Protein AF-A0A966FC90-F1 (afdb_monomer)

Foldseek 3Di:
DDPVVVVVVVVPPPDDDPDPQDPVNVVVCVVVVVVVVVVVVVVVVVVVVVVVLVVLLVVQVVLVVQLVVVVQVLLQQFPWKDWAACVRPVLQPVVLAQWRTWIWGQGPQRKIKTKAKHACCVPPPPPQPGIFIFMWIAGNVRHTDDPDPDPDRNPDPVRTSHGQFDHQVADADDDWPDDDPDDQPPRDKGRHGPVRDIQWIKGDRHTFKMKIWGWHHSDRVDGTDIDIDIHGYDDD

Solvent-accessible surface area (backbone atoms only — not comparable to full-atom values): 13033 Å² total; per-residue (Å²): 137,68,70,68,60,60,54,56,60,68,70,64,59,77,82,74,74,93,64,78,83,50,74,67,59,54,52,50,52,51,52,54,48,52,53,52,50,50,54,50,50,53,54,50,52,53,50,52,54,51,50,53,51,52,51,52,51,50,56,49,52,52,46,50,50,51,31,51,50,54,51,45,56,54,37,39,56,4,51,34,42,46,80,38,36,36,89,82,37,76,84,38,44,61,92,70,28,48,23,54,23,22,45,36,30,30,31,81,80,52,24,36,39,39,37,37,24,27,67,36,66,86,50,87,60,70,87,45,34,31,6,33,35,36,48,48,43,22,42,62,89,64,50,75,55,69,59,88,87,44,87,50,86,78,71,44,75,79,29,54,58,35,59,19,17,31,24,75,87,50,89,73,78,93,81,69,64,67,54,96,87,49,82,47,88,68,66,54,77,39,24,22,24,97,83,74,34,49,20,38,37,33,26,62,43,79,46,37,35,37,36,46,36,40,26,34,49,85,54,95,88,54,80,58,48,79,45,72,51,77,45,57,29,37,84,130

Mean predicted aligned error: 10.63 Å

Sequence (236 aa):
MSYKKLYKYLLNLPKQNTKGISLTELLIALVLGSIVLTAAASGFINLLRANQNLESKTVRNASLTRALTFMQEDIKQGKKVEAVTPTIDSKCDSSKLNSQECLKVTTSDNSTIYYGFKDISKNSQIFLKPAILKRQEYDSTGTAIFQNSQSKAWEDEYTTVADALIGVNENQPTISCSQDGVSWSNNTIYGRNNQKKGGFNFCLKGDRVIRVLLYGYIDKNNDPIPMSTVIFARSE

Nearest PDB structures (foldseek):
  7erl-assembly1_B  TM=3.920E-01  e=2.193E-01  Bacteroides intestinalis
  5h68-assembly1_A  TM=4.993E-01  e=3.913E+00  Geobacillus stearothermophilus 10
  5h68-assembly1_B  TM=5.216E-01  e=4.140E+00  Geobacillus stearothermophilus 10
  5h66-assembly1_A  TM=4.993E-01  e=5.190E+00  Bacillus subtilis subsp. subtilis str. 168

Radius of gyration: 28.24 Å; Cα contacts (8 Å, |Δi|>4): 419; chains: 1; bounding box: 80×44×77 Å

pLDDT: mean 84.54, std 11.54, range [48.06, 96.5]

Structure (mmCIF, N/CA/C/O backbone):
data_AF-A0A966FC90-F1
#
_entry.id   AF-A0A966FC90-F1
#
loop_
_atom_site.group_PDB
_atom_site.id
_atom_site.type_symbol
_atom_site.label_atom_id
_atom_site.label_alt_id
_atom_site.label_comp_id
_atom_site.label_asym_id
_atom_site.label_entity_id
_atom_site.label_seq_id
_atom_site.pdbx_PDB_ins_code
_atom_site.Cartn_x
_atom_site.Cartn_y
_atom_site.Cartn_z
_atom_site.occupancy
_atom_site.B_iso_or_equiv
_atom_site.auth_seq_id
_atom_site.auth_comp_id
_atom_site.auth_asym_id
_atom_site.auth_atom_id
_atom_site.pdbx_PDB_model_num
ATOM 1 N N . MET A 1 1 ? -56.451 -8.777 12.877 1.00 50.75 1 MET A N 1
ATOM 2 C CA . MET A 1 1 ? -56.336 -8.998 14.339 1.00 50.75 1 MET A CA 1
ATOM 3 C C . MET A 1 1 ? -56.621 -7.664 15.028 1.00 50.75 1 MET A C 1
ATOM 5 O O . MET A 1 1 ? -56.098 -6.652 14.592 1.00 50.75 1 MET A O 1
ATOM 9 N N . SER A 1 2 ? -57.596 -7.623 15.939 1.00 48.06 2 SER A N 1
ATOM 10 C CA . SER A 1 2 ? -58.486 -6.463 16.148 1.00 48.06 2 SER A CA 1
ATOM 11 C C . SER A 1 2 ? -58.004 -5.450 17.204 1.00 48.06 2 SER A C 1
ATOM 13 O O . SER A 1 2 ? -57.956 -5.774 18.392 1.00 48.06 2 SER A O 1
ATOM 15 N N . TYR A 1 3 ? -57.769 -4.198 16.784 1.00 53.16 3 TYR A N 1
ATOM 16 C CA . TYR A 1 3 ? -57.483 -3.020 17.628 1.00 53.16 3 TYR A CA 1
ATOM 17 C C . TYR A 1 3 ? -58.517 -2.787 18.750 1.00 53.16 3 TYR A C 1
ATOM 19 O O . TYR A 1 3 ? -58.199 -2.195 19.781 1.00 53.16 3 TYR A O 1
ATOM 27 N N . LYS A 1 4 ? -59.739 -3.327 18.612 1.00 58.84 4 LYS A N 1
ATOM 28 C CA . LYS A 1 4 ? -60.793 -3.240 19.638 1.00 58.84 4 LYS A CA 1
ATOM 29 C C . LYS A 1 4 ? -60.448 -3.972 20.941 1.00 58.84 4 LYS A C 1
ATOM 31 O O . LYS A 1 4 ? -60.954 -3.585 21.990 1.00 58.84 4 LYS A O 1
ATOM 36 N N . LYS A 1 5 ? -59.591 -5.004 20.913 1.00 56.91 5 LYS A N 1
ATOM 37 C CA . LYS A 1 5 ? -59.162 -5.698 22.145 1.00 56.91 5 LYS A CA 1
ATOM 38 C C . LYS A 1 5 ? -58.153 -4.873 22.947 1.00 56.91 5 LYS A C 1
ATOM 40 O O . LYS A 1 5 ? -58.284 -4.805 24.162 1.00 56.91 5 LYS A O 1
ATOM 45 N N . LEU A 1 6 ? -57.218 -4.195 22.282 1.00 56.41 6 LEU A N 1
ATOM 46 C CA . LEU A 1 6 ? -56.213 -3.338 22.930 1.00 56.41 6 LEU A CA 1
ATOM 47 C C . LEU A 1 6 ? -56.853 -2.117 23.609 1.00 56.41 6 LEU A C 1
ATOM 49 O O . LEU A 1 6 ? -56.523 -1.798 24.747 1.00 56.41 6 LEU A O 1
ATOM 53 N N . TYR A 1 7 ? -57.852 -1.510 22.963 1.00 60.75 7 TYR A N 1
ATOM 54 C CA . TYR A 1 7 ? -58.587 -0.373 23.527 1.00 60.75 7 TYR A CA 1
ATOM 55 C C . TYR A 1 7 ? -59.390 -0.751 24.786 1.00 60.75 7 TYR A C 1
ATOM 57 O O . TYR A 1 7 ? -59.461 0.014 25.744 1.00 60.75 7 TYR A O 1
ATOM 65 N N . LYS A 1 8 ? -59.940 -1.974 24.827 1.00 61.59 8 LYS A N 1
ATOM 66 C CA . LYS A 1 8 ? -60.689 -2.490 25.984 1.00 61.59 8 LYS A CA 1
ATOM 67 C C . LYS A 1 8 ? -59.794 -2.773 27.198 1.00 61.59 8 LYS A C 1
ATOM 69 O O . LYS A 1 8 ? -60.263 -2.653 28.324 1.00 61.59 8 LYS A O 1
ATOM 74 N N . TYR A 1 9 ? -58.520 -3.112 26.985 1.00 56.00 9 TYR A N 1
ATOM 75 C CA . TYR A 1 9 ? -57.558 -3.282 28.080 1.00 56.00 9 TYR A CA 1
ATOM 76 C C . TYR A 1 9 ? -57.037 -1.945 28.622 1.00 56.00 9 TYR A C 1
ATOM 78 O O . TYR A 1 9 ? -56.843 -1.830 29.827 1.00 56.00 9 TYR A O 1
ATOM 86 N N . LEU A 1 10 ? -56.890 -0.920 27.776 1.00 58.66 10 LEU A N 1
ATOM 87 C CA . LEU A 1 10 ? -56.492 0.425 28.217 1.00 58.66 10 LEU A CA 1
ATOM 88 C C . LEU A 1 10 ? -57.605 1.166 28.979 1.00 58.66 10 LEU A C 1
ATOM 90 O O . LEU A 1 10 ? -57.311 1.958 29.865 1.00 58.66 10 LEU A O 1
ATOM 94 N N . LEU A 1 11 ? -58.880 0.893 28.686 1.00 61.56 11 LEU A N 1
ATOM 95 C CA . LEU A 1 11 ? -60.015 1.538 29.364 1.00 61.56 11 LEU A CA 1
ATOM 96 C C . LEU A 1 11 ? -60.435 0.880 30.688 1.00 61.56 11 LEU A C 1
ATOM 98 O O . LEU A 1 11 ? -61.198 1.479 31.439 1.00 61.56 11 LEU A O 1
ATOM 102 N N . ASN A 1 12 ? -59.920 -0.314 30.996 1.00 54.78 12 ASN A N 1
ATOM 103 C CA . ASN A 1 12 ? -60.144 -1.006 32.271 1.00 54.78 12 ASN A CA 1
ATOM 104 C C . ASN A 1 12 ? -58.988 -0.798 33.265 1.00 54.78 12 ASN A C 1
ATOM 106 O O . ASN A 1 12 ? -58.752 -1.632 34.140 1.00 54.78 12 ASN A O 1
ATOM 110 N N . LEU A 1 13 ? -58.271 0.322 33.154 1.00 57.66 13 LEU A N 1
ATOM 111 C CA . LEU A 1 13 ? -57.426 0.796 34.243 1.00 57.66 13 LEU A CA 1
ATOM 112 C C . LEU A 1 13 ? -58.345 1.187 35.415 1.00 57.66 13 LEU A C 1
ATOM 114 O O . LEU A 1 13 ? -59.243 2.014 35.230 1.00 57.66 13 LEU A O 1
ATOM 118 N N . PRO A 1 14 ? -58.185 0.581 36.605 1.00 58.03 14 PRO A N 1
ATOM 119 C CA . PRO A 1 14 ? -59.022 0.898 37.753 1.00 58.03 14 PRO A CA 1
ATOM 120 C C . PRO A 1 14 ? -58.935 2.400 38.042 1.00 58.03 14 PRO A C 1
ATOM 122 O O . PRO A 1 14 ? -57.837 2.947 38.150 1.00 58.03 14 PRO A O 1
ATOM 125 N N . LYS A 1 15 ? -60.095 3.066 38.151 1.00 55.84 15 LYS A N 1
ATOM 126 C CA . LYS A 1 15 ? -60.208 4.455 38.619 1.00 55.84 15 LYS A CA 1
ATOM 127 C C . LYS A 1 15 ? -59.432 4.574 39.930 1.00 55.84 15 LYS A C 1
ATOM 129 O O . LYS A 1 15 ? -59.880 4.079 40.963 1.00 55.84 15 LYS A O 1
ATOM 134 N N . GLN A 1 16 ? -58.260 5.199 39.877 1.00 52.50 16 GLN A N 1
ATOM 135 C CA . GLN A 1 16 ? -57.485 5.507 41.067 1.00 52.50 16 GLN A CA 1
ATOM 136 C C . GLN A 1 16 ? -58.283 6.522 41.883 1.00 52.50 16 GLN A C 1
ATOM 138 O O . GLN A 1 16 ? -58.444 7.675 41.486 1.00 52.50 16 GLN A O 1
ATOM 143 N N . ASN A 1 17 ? -58.824 6.071 43.014 1.00 50.72 17 ASN A N 1
ATOM 144 C CA . ASN A 1 17 ? -59.265 6.971 44.067 1.00 50.72 17 ASN A CA 1
ATOM 145 C C . ASN A 1 17 ? -58.080 7.864 44.435 1.00 50.72 17 ASN A C 1
ATOM 147 O O . ASN A 1 17 ? -56.984 7.363 44.681 1.00 50.72 17 ASN A O 1
ATOM 151 N N . THR A 1 18 ? -58.318 9.171 44.460 1.00 52.75 18 THR A N 1
ATOM 152 C CA . THR A 1 18 ? -57.374 10.233 44.812 1.00 52.75 18 THR A CA 1
ATOM 153 C C . THR A 1 18 ? -56.876 10.065 46.250 1.00 52.75 18 THR A C 1
ATOM 155 O O . THR A 1 18 ? -57.338 10.733 47.172 1.00 52.75 18 THR A O 1
ATOM 158 N N . LYS A 1 19 ? -55.949 9.134 46.466 1.00 60.41 19 LYS A N 1
ATOM 159 C CA . LYS A 1 19 ? -55.063 9.100 47.625 1.00 60.41 19 LYS A CA 1
ATOM 160 C C . LYS A 1 19 ? -53.763 9.745 47.166 1.00 60.41 19 LYS A C 1
ATOM 162 O O . LYS A 1 19 ? -53.195 9.324 46.162 1.00 60.41 19 LYS A O 1
ATOM 167 N N . GLY A 1 20 ? -53.354 10.818 47.840 1.00 65.44 20 GLY A N 1
ATOM 168 C CA . GLY A 1 20 ? -52.075 11.468 47.565 1.00 65.44 20 GLY A CA 1
ATOM 169 C C . GLY A 1 20 ? -50.944 10.443 47.617 1.00 65.44 20 GLY A C 1
ATOM 170 O O . GLY A 1 20 ? -50.969 9.548 48.461 1.00 65.44 20 GLY A O 1
ATOM 171 N N . ILE A 1 21 ? -49.994 10.562 46.688 1.00 70.25 21 ILE A N 1
ATOM 172 C CA . ILE A 1 21 ? -48.802 9.712 46.621 1.00 70.25 21 ILE A CA 1
ATOM 173 C C . ILE A 1 21 ? -48.124 9.751 47.989 1.00 70.25 21 ILE A C 1
ATOM 175 O O . ILE A 1 21 ? -47.764 10.826 48.474 1.00 70.25 21 ILE A O 1
ATOM 179 N N . SER A 1 22 ? -47.974 8.592 48.628 1.00 80.81 22 SER A N 1
ATOM 180 C CA . SER A 1 22 ? -47.240 8.537 49.887 1.00 80.81 22 SER A CA 1
ATOM 181 C C . SER A 1 22 ? -45.752 8.799 49.623 1.00 80.81 22 SER A C 1
ATOM 183 O O . SER A 1 22 ? -45.210 8.410 48.585 1.00 80.81 22 SER A O 1
ATOM 185 N N . LEU A 1 23 ? -45.070 9.471 50.557 1.00 77.69 23 LEU A N 1
ATOM 186 C CA . LEU A 1 23 ? -43.649 9.822 50.417 1.00 77.69 23 LEU A CA 1
ATOM 187 C C . LEU A 1 23 ? -42.778 8.590 50.094 1.00 77.69 23 LEU A C 1
ATOM 189 O O . LEU A 1 23 ? -41.817 8.678 49.332 1.00 77.69 23 LEU A O 1
ATOM 193 N N . THR A 1 24 ? -43.134 7.430 50.648 1.00 83.69 24 THR A N 1
ATOM 194 C CA . THR A 1 24 ? -42.421 6.165 50.450 1.00 83.69 24 THR A CA 1
ATOM 195 C C . THR A 1 24 ? -42.642 5.568 49.056 1.00 83.69 24 THR A C 1
ATOM 197 O O . THR A 1 24 ? -41.690 5.050 48.478 1.00 83.69 24 THR A O 1
ATOM 200 N N . GLU A 1 25 ? -43.835 5.689 48.463 1.00 79.50 25 GLU A N 1
ATOM 201 C CA . GLU A 1 25 ? -44.084 5.279 47.069 1.00 79.50 25 GLU A CA 1
ATOM 202 C C . GLU A 1 25 ? -43.317 6.146 46.068 1.00 79.50 25 GLU A C 1
ATOM 204 O O . GLU A 1 25 ? -42.757 5.616 45.107 1.00 79.50 25 GLU A O 1
ATOM 209 N N . LEU A 1 26 ? -43.228 7.459 46.313 1.00 83.62 26 LEU A N 1
ATOM 210 C CA . LEU A 1 26 ? -42.419 8.360 45.488 1.00 83.62 26 LEU A CA 1
ATOM 211 C C . LEU A 1 26 ? -40.938 7.953 45.522 1.00 83.62 26 LEU A C 1
ATOM 213 O O . LEU A 1 26 ? -40.272 7.921 44.488 1.00 83.62 26 LEU A O 1
ATOM 217 N N . LEU A 1 27 ? -40.431 7.606 46.708 1.00 84.31 27 LEU A N 1
ATOM 218 C CA . LEU A 1 27 ? -39.037 7.217 46.898 1.00 84.31 27 LEU A CA 1
ATOM 219 C C . LEU A 1 27 ? -38.713 5.895 46.184 1.00 84.31 27 LEU A C 1
ATOM 221 O O . LEU A 1 27 ? -37.697 5.800 45.497 1.00 84.31 27 LEU A O 1
ATOM 225 N N . ILE A 1 28 ? -39.602 4.899 46.275 1.00 87.44 28 ILE A N 1
ATOM 226 C CA . ILE A 1 28 ? -39.452 3.618 45.566 1.00 87.44 28 ILE A CA 1
ATOM 227 C C . ILE A 1 28 ? -39.516 3.826 44.048 1.00 87.44 28 ILE A C 1
ATOM 229 O O . ILE A 1 28 ? -38.689 3.273 43.323 1.00 87.44 28 ILE A O 1
ATOM 233 N N . ALA A 1 29 ? -40.447 4.648 43.556 1.00 86.94 29 ALA A N 1
ATOM 234 C CA . ALA A 1 29 ? -40.552 4.960 42.132 1.00 86.94 29 ALA A CA 1
ATOM 235 C C . ALA A 1 29 ? -39.286 5.651 41.598 1.00 86.94 29 ALA A C 1
ATOM 237 O O . ALA A 1 29 ? -38.834 5.333 40.499 1.00 86.94 29 ALA A O 1
ATOM 238 N N . LEU A 1 30 ? -38.677 6.543 42.385 1.00 85.00 30 LEU A N 1
ATOM 239 C CA . LEU A 1 30 ? -37.433 7.223 42.022 1.00 85.00 30 LEU A CA 1
ATOM 240 C C . LEU A 1 30 ? -36.254 6.241 41.949 1.00 85.00 30 LEU A C 1
ATOM 242 O O . LEU A 1 30 ? -35.482 6.283 40.993 1.00 85.00 30 LEU A O 1
ATOM 246 N N . VAL A 1 31 ? -36.146 5.315 42.908 1.00 89.44 31 VAL A N 1
ATOM 247 C CA . VAL A 1 31 ? -35.098 4.278 42.917 1.00 89.44 31 VAL A CA 1
ATOM 248 C C . VAL A 1 31 ? -35.274 3.286 41.764 1.00 89.44 31 VAL A C 1
ATOM 250 O O . VAL A 1 31 ? -34.316 2.979 41.060 1.00 89.44 31 VAL A O 1
ATOM 253 N N . LEU A 1 32 ? -36.490 2.799 41.513 1.00 87.50 32 LEU A N 1
ATOM 254 C CA . LEU A 1 32 ? -36.743 1.902 40.379 1.00 87.50 32 LEU A CA 1
ATOM 255 C C . LEU A 1 32 ? -36.532 2.623 39.041 1.00 87.50 32 LEU A C 1
ATOM 257 O O . LEU A 1 32 ? -35.952 2.053 38.115 1.00 87.50 32 LEU A O 1
ATOM 261 N N . GLY A 1 33 ? -36.932 3.893 38.956 1.00 84.88 33 GLY A N 1
ATOM 262 C CA . GLY A 1 33 ? -36.698 4.742 37.793 1.00 84.88 33 GLY A CA 1
ATOM 263 C C . GLY A 1 33 ? -35.211 4.949 37.503 1.00 84.88 33 GLY A C 1
ATOM 264 O O . GLY A 1 33 ? -34.800 4.840 36.348 1.00 84.88 33 GLY A O 1
ATOM 265 N N . SER A 1 34 ? -34.384 5.179 38.528 1.00 83.94 34 SER A N 1
ATOM 266 C CA . SER A 1 34 ? -32.939 5.370 38.350 1.00 83.94 34 SER A CA 1
ATOM 267 C C . SER A 1 34 ? -32.229 4.092 37.893 1.00 83.94 34 SER A C 1
ATOM 269 O O . SER A 1 34 ? -31.354 4.156 37.025 1.00 83.94 34 SER A O 1
ATOM 271 N N . ILE A 1 35 ? -32.647 2.922 38.389 1.00 85.81 35 ILE A N 1
ATOM 272 C CA . ILE A 1 35 ? -32.121 1.620 37.951 1.00 85.81 35 ILE A CA 1
ATOM 273 C C . ILE A 1 35 ? -32.437 1.382 36.470 1.00 85.81 35 ILE A C 1
ATOM 275 O O . ILE A 1 35 ? -31.538 1.065 35.687 1.00 85.81 35 ILE A O 1
ATOM 279 N N . VAL A 1 36 ? -33.696 1.580 36.064 1.00 84.75 36 VAL A N 1
ATOM 280 C CA . VAL A 1 36 ? -34.122 1.395 34.667 1.00 84.75 36 VAL A CA 1
ATOM 281 C C . VAL A 1 36 ? -33.410 2.382 33.742 1.00 84.75 36 VAL A C 1
ATOM 283 O O . VAL A 1 36 ? -32.921 1.984 32.684 1.00 84.75 36 VAL A O 1
ATOM 286 N N . LEU A 1 37 ? -33.287 3.649 34.149 1.00 83.44 37 LEU A N 1
ATOM 287 C CA . LEU A 1 37 ? -32.591 4.666 33.362 1.00 83.44 37 LEU A CA 1
ATOM 288 C C . LEU A 1 37 ? -31.105 4.324 33.184 1.00 83.44 37 LEU A C 1
ATOM 290 O O . LEU A 1 37 ? -30.574 4.465 32.086 1.00 83.44 37 LEU A O 1
ATOM 294 N N . THR A 1 38 ? -30.449 3.813 34.229 1.00 84.56 38 THR A N 1
ATOM 295 C CA . THR A 1 38 ? -29.039 3.397 34.170 1.00 84.56 38 THR A CA 1
ATOM 296 C C . THR A 1 38 ? -28.846 2.203 33.231 1.00 84.56 38 THR A C 1
ATOM 298 O O . THR A 1 38 ? -27.923 2.199 32.413 1.00 84.56 38 THR A O 1
ATOM 301 N N . ALA A 1 39 ? -29.740 1.211 33.288 1.00 77.38 39 ALA A N 1
ATOM 302 C CA . ALA A 1 39 ? -29.706 0.063 32.384 1.00 77.38 39 ALA A CA 1
ATOM 303 C C . ALA A 1 39 ? -29.929 0.480 30.918 1.00 77.38 39 ALA A C 1
ATOM 305 O O . ALA A 1 39 ? -29.183 0.063 30.030 1.00 77.38 39 ALA A O 1
ATOM 306 N N . ALA A 1 40 ? -30.903 1.360 30.665 1.00 78.25 40 ALA A N 1
ATOM 307 C CA . ALA A 1 40 ? -31.169 1.900 29.334 1.00 78.25 40 ALA A CA 1
ATOM 308 C C . ALA A 1 40 ? -29.989 2.735 28.803 1.00 78.25 40 ALA A C 1
ATOM 310 O O . ALA A 1 40 ? -29.598 2.576 27.646 1.00 78.25 40 ALA A O 1
ATOM 311 N N . ALA A 1 41 ? -29.373 3.565 29.651 1.00 81.50 41 ALA A N 1
ATOM 312 C CA . ALA A 1 41 ? -28.192 4.349 29.296 1.00 81.50 41 ALA A CA 1
ATOM 313 C C . ALA A 1 41 ? -27.000 3.452 28.921 1.00 81.50 41 ALA A C 1
ATOM 315 O O . ALA A 1 41 ? -26.329 3.709 27.923 1.00 81.50 41 ALA A O 1
ATOM 316 N N . SER A 1 42 ? -26.768 2.362 29.662 1.00 79.31 42 SER A N 1
ATOM 317 C CA . SER A 1 42 ? -25.723 1.381 29.338 1.00 79.31 42 SER A CA 1
ATOM 318 C C . SER A 1 42 ? -25.957 0.715 27.974 1.00 79.31 42 SER A C 1
ATOM 320 O O . SER A 1 42 ? -25.042 0.648 27.149 1.00 79.31 42 SER A O 1
ATOM 322 N N . GLY A 1 43 ? -27.198 0.296 27.694 1.00 76.00 43 GLY A N 1
ATOM 323 C CA . GLY A 1 43 ? -27.578 -0.264 26.394 1.00 76.00 43 GLY A CA 1
ATOM 324 C C . GLY A 1 43 ? -27.386 0.727 25.243 1.00 76.00 43 GLY A C 1
ATOM 325 O O . GLY A 1 43 ? -26.829 0.374 24.203 1.00 76.00 43 GLY A O 1
ATOM 326 N N . PHE A 1 44 ? -27.772 1.987 25.451 1.00 82.81 44 PHE A N 1
ATOM 327 C CA . PHE A 1 44 ? -27.620 3.048 24.458 1.00 82.81 44 PHE A CA 1
ATOM 328 C C . PHE A 1 44 ? -26.147 3.363 24.152 1.00 82.81 44 PHE A C 1
ATOM 330 O O . PHE A 1 44 ? -25.778 3.479 22.985 1.00 82.81 44 PHE A O 1
ATOM 337 N N . ILE A 1 45 ? -25.277 3.418 25.167 1.00 81.12 45 ILE A N 1
ATOM 338 C CA . ILE A 1 45 ? -23.830 3.635 24.979 1.00 81.12 45 ILE A CA 1
ATOM 339 C C . ILE A 1 45 ? -23.206 2.507 24.150 1.00 81.12 45 ILE A C 1
ATOM 341 O O . ILE A 1 45 ? -22.391 2.771 23.264 1.00 81.12 45 ILE A O 1
ATOM 345 N N . ASN A 1 46 ? -23.595 1.254 24.399 1.00 77.56 46 ASN A N 1
ATOM 346 C CA . ASN A 1 46 ? -23.104 0.118 23.619 1.00 77.56 46 ASN A CA 1
ATOM 347 C C . ASN A 1 46 ? -23.550 0.195 22.152 1.00 77.56 46 ASN A C 1
ATOM 349 O O . ASN A 1 46 ? -22.745 -0.068 21.259 1.00 77.56 46 ASN A O 1
ATOM 353 N N . LEU A 1 47 ? -24.790 0.620 21.893 1.00 78.69 47 LEU A N 1
ATOM 354 C CA . LEU A 1 47 ? -25.300 0.816 20.535 1.00 78.69 47 LEU A CA 1
ATOM 355 C C . LEU A 1 47 ? -24.577 1.956 19.802 1.00 78.69 47 LEU A C 1
ATOM 357 O O . LEU A 1 47 ? -24.193 1.794 18.646 1.00 78.69 47 LEU A O 1
ATOM 361 N N . LEU A 1 48 ? -24.319 3.080 20.477 1.00 81.06 48 LEU A N 1
ATOM 362 C CA . LEU A 1 48 ? -23.535 4.178 19.905 1.00 81.06 48 LEU A CA 1
ATOM 363 C C . LEU A 1 48 ? -22.116 3.732 19.535 1.00 81.06 48 LEU A C 1
ATOM 365 O O . LEU A 1 48 ? -21.654 4.016 18.432 1.00 81.06 48 LEU A O 1
ATOM 369 N N . ARG A 1 49 ? -21.443 2.986 20.420 1.00 77.00 49 ARG A N 1
ATOM 370 C CA . ARG A 1 49 ? -20.107 2.433 20.143 1.00 77.00 49 ARG A CA 1
ATOM 371 C C . ARG A 1 49 ? -20.119 1.469 18.957 1.00 77.00 49 ARG A C 1
ATOM 373 O O . ARG A 1 49 ? -19.217 1.516 18.124 1.00 77.00 49 ARG A O 1
ATOM 380 N N . ALA A 1 50 ? -21.140 0.617 18.860 1.00 77.06 50 ALA A N 1
ATOM 381 C CA . ALA A 1 50 ? -21.296 -0.296 17.732 1.00 77.06 50 ALA A CA 1
ATOM 382 C C . ALA A 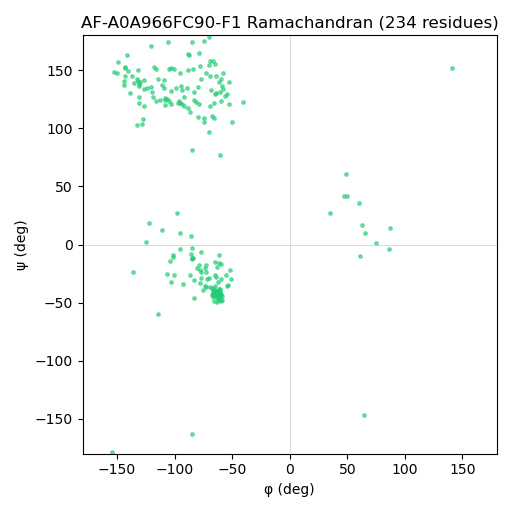1 50 ? -21.486 0.466 16.408 1.00 77.06 50 ALA A C 1
ATOM 384 O O . ALA A 1 50 ? -20.808 0.161 15.427 1.00 77.06 50 ALA A O 1
ATOM 385 N N . ASN A 1 51 ? -22.334 1.498 16.398 1.00 81.75 51 ASN A N 1
ATOM 386 C CA . ASN A 1 51 ? -22.566 2.328 15.216 1.00 81.75 51 ASN A CA 1
ATOM 387 C C . ASN A 1 51 ? -21.303 3.081 14.778 1.00 81.75 51 ASN A C 1
ATOM 389 O O . ASN A 1 51 ? -20.975 3.066 13.596 1.00 81.75 51 ASN A O 1
ATOM 393 N N . GLN A 1 52 ? -20.545 3.655 15.717 1.00 81.88 52 GLN A N 1
ATOM 394 C CA . GLN A 1 52 ? -19.281 4.337 15.411 1.00 81.88 52 GLN A CA 1
ATOM 395 C C . GLN A 1 52 ? -18.243 3.401 14.774 1.00 81.88 52 GLN A C 1
ATOM 397 O O . GLN A 1 52 ? -17.523 3.801 13.856 1.00 81.88 52 GLN A O 1
ATOM 402 N N . ASN A 1 53 ? -18.171 2.144 15.225 1.00 81.69 53 ASN A N 1
ATOM 403 C CA . ASN A 1 53 ? -17.276 1.150 14.629 1.00 81.69 53 ASN A CA 1
ATOM 404 C C . ASN A 1 53 ? -17.715 0.789 13.197 1.00 81.69 53 ASN A C 1
ATOM 406 O O . ASN A 1 53 ? -16.890 0.742 12.286 1.00 81.69 53 ASN A O 1
ATOM 410 N N . LEU A 1 54 ? -19.018 0.589 12.970 1.00 84.12 54 LEU A N 1
ATOM 411 C CA . LEU A 1 54 ? -19.557 0.313 11.633 1.00 84.12 54 LEU A CA 1
ATOM 412 C C . LEU A 1 54 ? -19.342 1.481 10.663 1.00 84.12 54 LEU A C 1
ATOM 414 O O . LEU A 1 54 ? -18.951 1.262 9.515 1.00 84.12 54 LEU A O 1
ATOM 418 N N . GLU A 1 55 ? -19.544 2.712 11.122 1.00 86.19 55 GLU A N 1
ATOM 419 C CA . GLU A 1 55 ? -19.287 3.917 10.334 1.00 86.19 55 GLU A CA 1
ATOM 420 C C . GLU A 1 55 ? -17.801 4.027 9.973 1.00 86.19 55 GLU A C 1
ATOM 422 O O . GLU A 1 55 ? -17.458 4.164 8.798 1.00 86.19 55 GLU A O 1
ATOM 427 N N . SER A 1 56 ? -16.908 3.842 10.953 1.00 84.62 56 SER A N 1
ATOM 428 C CA . SER A 1 56 ? -15.456 3.856 10.734 1.00 84.62 56 SER A CA 1
ATOM 429 C C . SER A 1 56 ? -15.023 2.795 9.720 1.00 84.62 56 SER A C 1
ATOM 431 O O . SER A 1 56 ? -14.267 3.091 8.795 1.00 84.62 56 SER A O 1
ATOM 433 N N . LYS A 1 57 ? -15.550 1.568 9.831 1.00 87.62 57 LYS A N 1
ATOM 434 C CA . LYS A 1 57 ? -15.315 0.489 8.858 1.00 87.62 57 LYS A CA 1
ATOM 435 C C . LYS A 1 57 ? -15.794 0.862 7.459 1.00 87.62 57 LYS A C 1
ATOM 437 O O . LYS A 1 57 ? -15.086 0.609 6.489 1.00 87.62 57 LYS A O 1
ATOM 442 N N . THR A 1 58 ? -16.966 1.481 7.357 1.00 89.69 58 THR A N 1
ATOM 443 C CA . THR A 1 58 ? -17.564 1.883 6.077 1.00 89.69 58 THR A CA 1
ATOM 444 C C . THR A 1 58 ? -16.728 2.959 5.389 1.00 89.69 58 THR A C 1
ATOM 446 O O . THR A 1 58 ? -16.369 2.803 4.222 1.00 89.69 58 THR A O 1
ATOM 449 N N . VAL A 1 59 ? -16.346 4.011 6.120 1.00 89.50 59 VAL A N 1
ATOM 450 C CA . VAL A 1 59 ? -15.489 5.090 5.603 1.00 89.50 59 VAL A CA 1
ATOM 451 C C . VAL A 1 59 ? -14.127 4.543 5.173 1.00 89.50 59 VAL A C 1
ATOM 453 O O . VAL A 1 59 ? -13.646 4.865 4.084 1.00 89.50 59 VAL A O 1
ATOM 456 N N . ARG A 1 60 ? -13.519 3.663 5.979 1.00 90.44 60 ARG A N 1
ATOM 457 C CA . ARG A 1 60 ? -12.226 3.051 5.642 1.00 90.44 60 ARG A CA 1
ATOM 458 C C . ARG A 1 60 ? -12.322 2.153 4.418 1.00 90.44 60 ARG A C 1
ATOM 460 O O . ARG A 1 60 ? -11.484 2.265 3.530 1.00 90.44 60 ARG A O 1
ATOM 467 N N . ASN A 1 61 ? -13.365 1.336 4.311 1.00 92.50 61 ASN A N 1
ATOM 468 C CA . ASN A 1 61 ? -13.579 0.498 3.136 1.00 92.50 61 ASN A CA 1
ATOM 469 C C . ASN A 1 61 ? -13.752 1.333 1.852 1.00 92.50 61 ASN A C 1
ATOM 471 O O . ASN A 1 61 ? -13.167 1.015 0.816 1.00 92.50 61 ASN A O 1
ATOM 475 N N . ALA A 1 62 ? -14.487 2.447 1.926 1.00 92.81 62 ALA A N 1
ATOM 476 C CA . ALA A 1 62 ? -14.637 3.372 0.804 1.00 92.81 62 ALA A CA 1
ATOM 477 C C . ALA A 1 62 ? -13.295 4.007 0.388 1.00 92.81 62 ALA A C 1
ATOM 479 O O . ALA A 1 62 ? -12.983 4.047 -0.805 1.00 92.81 62 ALA A O 1
ATOM 480 N N . SER A 1 63 ? -12.472 4.437 1.355 1.00 92.31 63 SER A N 1
ATOM 481 C CA . SER A 1 63 ? -11.123 4.976 1.101 1.00 92.31 63 SER A CA 1
ATOM 482 C C . SER A 1 63 ? -10.219 3.945 0.408 1.00 92.31 63 SER A C 1
ATOM 484 O O . SER A 1 63 ? -9.646 4.223 -0.647 1.00 92.31 63 SER A O 1
ATOM 486 N N . LEU A 1 64 ? -10.168 2.709 0.921 1.00 94.56 64 LEU A N 1
ATOM 487 C CA . LEU A 1 64 ? -9.377 1.625 0.323 1.00 94.56 64 LEU A CA 1
ATOM 488 C C . LEU A 1 64 ? -9.862 1.246 -1.078 1.00 94.56 64 LEU A C 1
ATOM 490 O O . LEU A 1 64 ? -9.049 1.009 -1.968 1.00 94.56 64 LEU A O 1
ATOM 494 N N . THR A 1 65 ? -11.179 1.211 -1.291 1.00 95.56 65 THR A N 1
ATOM 495 C CA . THR A 1 65 ? -11.773 0.937 -2.608 1.00 95.56 65 THR A CA 1
ATOM 496 C C . THR A 1 65 ? -11.362 2.001 -3.622 1.00 95.56 65 THR A C 1
ATOM 498 O O . THR A 1 65 ? -10.975 1.675 -4.746 1.00 95.56 65 THR A O 1
ATOM 501 N N . ARG A 1 66 ? -11.380 3.277 -3.221 1.00 94.38 66 ARG A N 1
ATOM 502 C CA . ARG A 1 66 ? -10.917 4.384 -4.063 1.00 94.38 66 ARG A CA 1
ATOM 503 C C . ARG A 1 66 ? -9.429 4.254 -4.393 1.00 94.38 66 ARG A C 1
ATOM 505 O O . ARG A 1 66 ? -9.060 4.386 -5.556 1.00 94.38 66 ARG A O 1
ATOM 512 N N . ALA A 1 67 ? -8.592 3.942 -3.404 1.00 95.06 67 ALA A N 1
ATOM 513 C CA . ALA A 1 67 ? -7.162 3.730 -3.612 1.00 95.06 67 ALA A CA 1
ATOM 514 C C . ALA A 1 67 ? -6.870 2.559 -4.566 1.00 95.06 67 ALA A C 1
ATOM 516 O O . ALA A 1 67 ? -6.039 2.685 -5.464 1.00 95.06 67 ALA A O 1
ATOM 517 N N . LEU A 1 68 ? -7.583 1.437 -4.411 1.00 95.62 68 LEU A N 1
ATOM 518 C CA . LEU A 1 68 ? -7.506 0.308 -5.342 1.00 95.62 68 LEU A CA 1
ATOM 519 C C . LEU A 1 68 ? -7.935 0.702 -6.751 1.00 95.62 68 LEU A C 1
ATOM 521 O O . LEU A 1 68 ? -7.275 0.303 -7.701 1.00 95.62 68 LEU A O 1
ATOM 525 N N . THR A 1 69 ? -8.993 1.499 -6.886 1.00 95.50 69 THR A N 1
ATOM 526 C CA . THR A 1 69 ? -9.460 1.980 -8.192 1.00 95.50 69 THR A CA 1
ATOM 527 C C . THR A 1 69 ? -8.398 2.852 -8.866 1.00 95.50 69 THR A C 1
ATOM 529 O O . THR A 1 69 ? -8.109 2.654 -10.040 1.00 95.50 69 THR A O 1
ATOM 532 N N . PHE A 1 70 ? -7.743 3.757 -8.130 1.00 93.62 70 PHE A N 1
ATOM 533 C CA . PHE A 1 70 ? -6.642 4.556 -8.682 1.00 93.62 70 PHE A CA 1
ATOM 534 C C . PHE A 1 70 ? -5.469 3.693 -9.153 1.00 93.62 70 PHE A C 1
ATOM 536 O O . PHE A 1 70 ? -5.010 3.847 -10.282 1.00 93.62 70 PHE A O 1
ATOM 543 N N . MET A 1 71 ? -5.032 2.735 -8.331 1.00 95.75 71 MET A N 1
ATOM 544 C CA . MET A 1 71 ? -3.985 1.791 -8.734 1.00 95.75 71 MET A CA 1
ATOM 545 C C . MET A 1 71 ? -4.402 0.958 -9.947 1.00 95.75 71 MET A C 1
ATOM 547 O O . MET A 1 71 ? -3.589 0.720 -10.834 1.00 95.75 71 MET A O 1
ATOM 551 N N . GLN A 1 72 ? -5.660 0.517 -10.001 1.00 95.75 72 GLN A N 1
ATOM 552 C CA . GLN A 1 72 ? -6.201 -0.226 -11.135 1.00 95.75 72 GLN A CA 1
ATOM 553 C C . GLN A 1 72 ? -6.113 0.560 -12.432 1.00 95.75 72 GLN A C 1
ATOM 555 O O . GLN A 1 72 ? -5.660 0.000 -13.425 1.00 95.75 72 GLN A O 1
ATOM 560 N N . GLU A 1 73 ? -6.528 1.822 -12.437 1.00 94.88 73 GLU A N 1
ATOM 561 C CA . GLU A 1 73 ? -6.483 2.642 -13.645 1.00 94.88 73 GLU A CA 1
ATOM 562 C C . GLU A 1 73 ? -5.044 2.897 -14.105 1.00 94.88 73 GLU A C 1
ATOM 564 O O . GLU A 1 73 ? -4.751 2.716 -15.287 1.00 94.88 73 GLU A O 1
ATOM 569 N N . ASP A 1 74 ? -4.122 3.182 -13.183 1.00 95.00 74 ASP A N 1
ATOM 570 C CA . ASP A 1 74 ? -2.700 3.333 -13.513 1.00 95.00 74 ASP A CA 1
ATOM 571 C C . ASP A 1 74 ? -2.095 2.046 -14.087 1.00 95.00 74 ASP A C 1
ATOM 573 O O . ASP A 1 74 ? -1.401 2.066 -15.102 1.00 95.00 74 ASP A O 1
ATOM 577 N N . ILE A 1 75 ? -2.372 0.899 -13.459 1.00 95.56 75 ILE A N 1
ATOM 578 C CA . ILE A 1 75 ? -1.840 -0.397 -13.894 1.00 95.56 75 ILE A CA 1
ATOM 579 C C . ILE A 1 75 ? -2.420 -0.795 -15.251 1.00 95.56 75 ILE A C 1
ATOM 581 O O . ILE A 1 75 ? -1.672 -1.276 -16.097 1.00 95.56 75 ILE A O 1
ATOM 585 N N . LYS A 1 76 ? -3.720 -0.576 -15.489 1.00 94.69 76 LYS A N 1
ATOM 586 C CA . LYS A 1 76 ? -4.362 -0.853 -16.786 1.00 94.69 76 LYS A CA 1
ATOM 587 C C . LYS A 1 76 ? -3.767 -0.012 -17.915 1.00 94.69 76 LYS A C 1
ATOM 589 O O . LYS A 1 76 ? -3.735 -0.472 -19.052 1.00 94.69 76 LYS A O 1
ATOM 594 N N . GLN A 1 77 ? -3.313 1.204 -17.615 1.00 92.75 77 GLN A N 1
ATOM 595 C CA . GLN A 1 77 ? -2.602 2.071 -18.563 1.00 92.75 77 GLN A CA 1
ATOM 596 C C . GLN A 1 77 ? -1.116 1.697 -18.703 1.00 92.75 77 GLN A C 1
ATOM 598 O O . GLN A 1 77 ? -0.477 2.025 -19.706 1.00 92.75 77 GLN A O 1
ATOM 603 N N . GLY A 1 78 ? -0.574 0.980 -17.719 1.00 93.19 78 GLY A N 1
ATOM 604 C CA . GLY A 1 78 ? 0.763 0.409 -17.731 1.00 93.19 78 GLY A CA 1
ATOM 605 C C . GLY A 1 78 ? 0.962 -0.610 -18.852 1.00 93.19 78 GLY A C 1
ATOM 606 O O . GLY A 1 78 ? 0.096 -1.444 -19.105 1.00 93.19 78 GLY A O 1
ATOM 607 N N . LYS A 1 79 ? 2.134 -0.589 -19.490 1.00 94.69 79 LYS A N 1
ATOM 608 C CA . LYS A 1 79 ? 2.631 -1.702 -20.314 1.00 94.69 79 LYS A CA 1
ATOM 609 C C . LYS A 1 79 ? 3.310 -2.784 -19.474 1.00 94.69 79 LYS A C 1
ATOM 611 O O . LYS A 1 79 ? 3.270 -3.954 -19.838 1.00 94.69 79 LYS A O 1
ATOM 616 N N . LYS A 1 80 ? 3.925 -2.390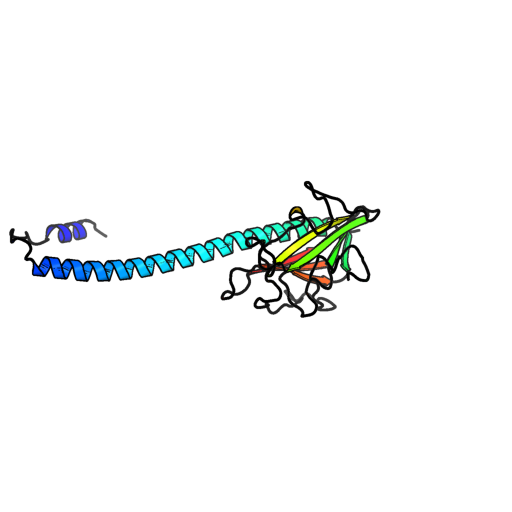 -18.351 1.00 94.50 80 LYS A N 1
ATOM 617 C CA . LYS A 1 80 ? 4.754 -3.263 -17.515 1.00 94.50 80 LYS A CA 1
ATOM 618 C C . LYS A 1 80 ? 4.594 -2.938 -16.033 1.00 94.50 80 LYS A C 1
ATOM 620 O O . LYS A 1 80 ? 4.548 -1.764 -15.666 1.00 94.50 80 LYS A O 1
ATOM 625 N N . VAL A 1 81 ? 4.566 -3.962 -15.187 1.00 94.56 81 VAL A N 1
ATOM 626 C CA . VAL A 1 81 ? 4.572 -3.857 -13.722 1.00 94.56 81 VAL A CA 1
ATOM 627 C C . VAL A 1 81 ? 5.736 -4.640 -13.126 1.00 94.56 81 VAL A C 1
ATOM 629 O O . VAL A 1 81 ? 5.999 -5.776 -13.514 1.00 94.56 81 VAL A O 1
ATOM 632 N N . GLU A 1 82 ? 6.444 -4.030 -12.178 1.00 94.75 82 GLU A N 1
ATOM 633 C CA . GLU A 1 82 ? 7.650 -4.595 -11.571 1.00 94.75 82 GLU A CA 1
ATOM 634 C C . GLU A 1 82 ? 7.730 -4.273 -10.077 1.00 94.75 82 GLU A C 1
ATOM 636 O O . GLU A 1 82 ? 7.216 -3.255 -9.610 1.00 94.75 82 GLU A O 1
ATOM 641 N N . ALA A 1 83 ? 8.409 -5.139 -9.327 1.00 94.19 83 ALA A N 1
ATOM 642 C CA . ALA A 1 83 ? 8.833 -4.858 -7.964 1.00 94.19 83 ALA A CA 1
ATOM 643 C C . ALA A 1 83 ? 10.272 -4.351 -8.030 1.00 94.19 83 ALA A C 1
ATOM 645 O O . ALA A 1 83 ? 11.147 -5.049 -8.542 1.00 94.19 83 ALA A O 1
ATOM 646 N N . VAL A 1 84 ? 10.518 -3.143 -7.534 1.00 93.94 84 VAL A N 1
ATOM 647 C CA . VAL A 1 84 ? 11.847 -2.524 -7.577 1.00 93.94 84 VAL A CA 1
ATOM 648 C C . VAL A 1 84 ? 12.337 -2.208 -6.179 1.00 93.94 84 VAL A C 1
ATOM 650 O O . VAL A 1 84 ? 11.592 -1.681 -5.352 1.00 93.94 84 VAL A O 1
ATOM 653 N N . THR A 1 85 ? 13.601 -2.525 -5.917 1.00 89.38 85 THR A N 1
ATOM 654 C CA . THR A 1 85 ? 14.253 -2.156 -4.664 1.00 89.38 85 THR A CA 1
ATOM 655 C C . THR A 1 85 ? 14.804 -0.728 -4.753 1.00 89.38 85 THR A C 1
ATOM 657 O O . THR A 1 85 ? 15.246 -0.303 -5.826 1.00 89.38 85 THR A O 1
ATOM 660 N N . PRO A 1 86 ? 14.891 -0.016 -3.618 1.00 79.44 86 PRO A N 1
ATOM 661 C CA . PRO A 1 86 ? 15.572 1.274 -3.496 1.00 79.44 86 PRO A CA 1
ATOM 662 C C . PRO A 1 86 ? 17.006 1.291 -4.040 1.00 79.44 86 PRO A C 1
ATOM 664 O O . PRO A 1 86 ? 17.500 2.317 -4.495 1.00 79.44 86 PRO A O 1
ATOM 667 N N . THR A 1 87 ? 17.693 0.147 -3.981 1.00 72.38 87 THR A N 1
ATOM 668 C CA . THR A 1 87 ? 19.085 -0.004 -4.424 1.00 72.38 87 THR A CA 1
ATOM 669 C C . THR A 1 87 ? 19.238 -0.086 -5.940 1.00 72.38 87 THR A C 1
ATOM 671 O O . THR A 1 87 ? 20.286 0.287 -6.457 1.00 72.38 87 THR A O 1
ATOM 674 N N . ILE A 1 88 ? 18.221 -0.591 -6.644 1.00 73.06 88 ILE A N 1
ATOM 675 C CA . ILE A 1 88 ? 18.223 -0.747 -8.105 1.00 73.06 88 ILE A CA 1
ATOM 676 C C . ILE A 1 88 ? 17.609 0.489 -8.768 1.00 73.06 88 ILE A C 1
ATOM 678 O O . ILE A 1 88 ? 18.040 0.894 -9.845 1.00 73.06 88 ILE A O 1
ATOM 682 N N . ASP A 1 89 ? 16.615 1.099 -8.122 1.00 76.12 89 ASP A N 1
ATOM 683 C CA . ASP A 1 89 ? 15.890 2.255 -8.633 1.00 76.12 89 ASP A CA 1
ATOM 684 C C . ASP A 1 89 ? 15.796 3.323 -7.533 1.00 76.12 89 ASP A C 1
ATOM 686 O O . ASP A 1 89 ? 14.983 3.217 -6.610 1.00 76.12 89 ASP A O 1
ATOM 690 N N . SER A 1 90 ? 16.628 4.367 -7.637 1.00 78.25 90 SER A N 1
ATOM 691 C CA . SER A 1 90 ? 16.727 5.453 -6.646 1.00 78.25 90 SER A CA 1
ATOM 692 C C . SER A 1 90 ? 15.428 6.247 -6.462 1.00 78.25 90 SER A C 1
ATOM 694 O O . SER A 1 90 ? 15.319 7.058 -5.544 1.00 78.25 90 SER A O 1
ATOM 696 N N . LYS A 1 91 ? 14.425 6.008 -7.315 1.00 87.44 91 LYS A N 1
ATOM 697 C CA . LYS A 1 91 ? 13.089 6.602 -7.224 1.00 87.44 91 LYS A CA 1
ATOM 698 C C . LYS A 1 91 ? 12.223 5.949 -6.144 1.00 87.44 91 LYS A C 1
ATOM 700 O O . LYS A 1 91 ? 11.314 6.599 -5.633 1.00 87.44 91 LYS A O 1
ATOM 705 N N . CYS A 1 92 ? 12.507 4.703 -5.759 1.00 87.38 92 CYS A N 1
ATOM 706 C CA . CYS A 1 92 ? 11.916 4.064 -4.583 1.00 87.38 92 CYS A CA 1
ATOM 707 C C . CYS A 1 92 ? 12.731 4.449 -3.337 1.00 87.38 92 CYS A C 1
ATOM 709 O O . CYS A 1 92 ? 13.612 3.715 -2.906 1.00 87.38 92 CYS A O 1
ATOM 711 N N . ASP A 1 93 ? 12.494 5.634 -2.775 1.00 85.50 93 ASP A N 1
ATOM 712 C CA . ASP A 1 93 ? 13.355 6.180 -1.719 1.00 85.50 93 ASP A CA 1
ATOM 713 C C . ASP A 1 93 ? 13.134 5.489 -0.353 1.00 85.50 93 ASP A C 1
ATOM 715 O O . ASP A 1 93 ? 12.168 5.774 0.362 1.00 85.50 93 ASP A O 1
ATOM 719 N N . SER A 1 94 ? 14.073 4.626 0.058 1.00 82.75 94 SER A N 1
ATOM 720 C CA . SER A 1 94 ? 14.055 3.939 1.363 1.00 82.75 94 SER A CA 1
ATOM 721 C C . SER A 1 94 ? 14.196 4.863 2.575 1.00 82.75 94 SER A C 1
ATOM 723 O O . SER A 1 94 ? 13.953 4.436 3.701 1.00 82.75 94 SER A O 1
ATOM 725 N N . SER A 1 95 ? 14.628 6.114 2.389 1.00 84.44 95 SER A N 1
ATOM 726 C CA . SER A 1 95 ? 14.651 7.108 3.470 1.00 84.44 95 SER A CA 1
ATOM 727 C C . SER A 1 95 ? 13.262 7.698 3.737 1.00 84.44 95 SER A C 1
ATOM 729 O O . SER A 1 95 ? 12.995 8.206 4.829 1.00 84.44 95 SER A O 1
ATOM 731 N N . LYS A 1 96 ? 12.361 7.629 2.748 1.00 86.06 96 LYS A N 1
ATOM 732 C CA . LYS A 1 96 ? 11.000 8.183 2.818 1.00 86.06 96 LYS A CA 1
ATOM 733 C C . LYS A 1 96 ? 9.936 7.108 2.969 1.00 86.06 96 LYS A C 1
ATOM 735 O O . LYS A 1 96 ? 8.863 7.409 3.497 1.00 86.06 96 LYS A O 1
ATOM 740 N N . LEU A 1 97 ? 10.230 5.895 2.514 1.00 89.75 97 LEU A N 1
ATOM 741 C CA . LEU A 1 97 ? 9.340 4.744 2.497 1.00 89.75 97 LEU A CA 1
ATOM 742 C C . LEU A 1 97 ? 9.878 3.632 3.399 1.00 89.75 97 LEU A C 1
ATOM 744 O O . LEU A 1 97 ? 11.079 3.478 3.585 1.00 89.75 97 LEU A O 1
ATOM 748 N N . ASN A 1 98 ? 8.970 2.832 3.946 1.00 91.81 98 ASN A N 1
ATOM 749 C CA . ASN A 1 98 ? 9.293 1.664 4.761 1.00 91.81 98 ASN A CA 1
ATOM 750 C C . ASN A 1 98 ? 9.170 0.346 3.987 1.00 91.81 98 ASN A C 1
ATOM 752 O O . ASN A 1 98 ? 9.547 -0.694 4.526 1.00 91.81 98 ASN A O 1
ATOM 756 N N . SER A 1 99 ? 8.633 0.370 2.763 1.00 89.31 99 SER A N 1
ATOM 757 C CA . SER A 1 99 ? 8.628 -0.781 1.857 1.00 89.31 99 SER A CA 1
ATOM 758 C C . SER A 1 99 ? 10.040 -1.116 1.376 1.00 89.31 99 SER A C 1
ATOM 760 O O . SER A 1 99 ? 10.765 -0.233 0.925 1.00 89.31 99 SER A O 1
ATOM 762 N N . GLN A 1 100 ? 10.396 -2.399 1.425 1.00 91.25 100 GLN A N 1
ATOM 763 C CA . GLN A 1 100 ? 11.629 -2.947 0.863 1.00 91.25 100 GLN A CA 1
ATOM 764 C C . GLN A 1 100 ? 11.608 -2.907 -0.672 1.00 91.25 100 GLN A C 1
ATOM 766 O O . GLN A 1 100 ? 12.628 -2.630 -1.297 1.00 91.25 100 GLN A O 1
ATOM 771 N N . GLU A 1 101 ? 10.441 -3.138 -1.274 1.00 93.69 101 GLU A N 1
ATOM 772 C CA . GLU A 1 101 ? 10.208 -2.995 -2.707 1.00 93.69 101 GLU A CA 1
ATOM 773 C C . GLU A 1 101 ? 9.006 -2.091 -2.969 1.00 93.69 101 GLU A C 1
ATOM 775 O O . GLU A 1 101 ? 7.939 -2.268 -2.375 1.00 93.69 101 GLU A O 1
ATOM 780 N N . CYS A 1 102 ? 9.161 -1.159 -3.904 1.00 95.00 102 CYS A N 1
ATOM 781 C CA . CYS A 1 102 ? 8.052 -0.385 -4.443 1.00 95.00 102 CYS A CA 1
ATOM 782 C C . CYS A 1 102 ? 7.431 -1.112 -5.633 1.00 95.00 102 CYS A C 1
ATOM 784 O O . CYS A 1 102 ? 8.116 -1.803 -6.392 1.00 95.00 102 CYS A O 1
ATOM 786 N N . LEU A 1 103 ? 6.134 -0.901 -5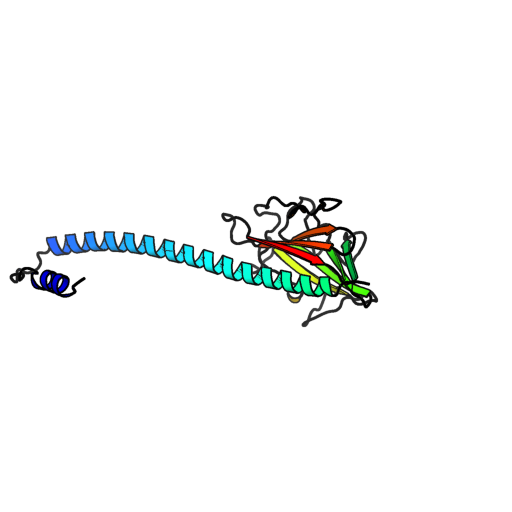.832 1.00 96.06 103 LEU A N 1
ATOM 787 C CA . LEU A 1 103 ? 5.487 -1.258 -7.085 1.00 96.06 103 LEU A CA 1
ATOM 788 C C . LEU A 1 103 ? 5.808 -0.173 -8.110 1.00 96.06 103 LEU A C 1
ATOM 790 O O . LEU A 1 103 ? 5.466 0.987 -7.897 1.00 96.06 103 LEU A O 1
ATOM 794 N N . LYS A 1 104 ? 6.432 -0.560 -9.218 1.00 96.19 104 LYS A N 1
ATOM 795 C CA . LYS A 1 104 ? 6.694 0.291 -10.375 1.00 96.19 104 LYS A CA 1
ATOM 796 C C . LYS A 1 104 ? 5.764 -0.103 -11.510 1.00 96.19 104 LYS A C 1
ATOM 798 O O . LYS A 1 104 ? 5.760 -1.253 -11.943 1.00 96.19 104 LYS A O 1
ATOM 803 N N . VAL A 1 105 ? 5.019 0.864 -12.018 1.00 96.50 105 VAL A N 1
ATOM 804 C CA . VAL A 1 105 ? 4.225 0.746 -13.239 1.00 96.50 105 VAL A CA 1
ATOM 805 C C . VAL A 1 105 ? 4.918 1.572 -14.310 1.00 96.50 105 VAL A C 1
ATOM 807 O O . VAL A 1 105 ? 5.209 2.742 -14.088 1.00 96.50 105 VAL A O 1
ATOM 810 N N . THR A 1 106 ? 5.209 0.967 -15.455 1.00 96.00 106 THR A N 1
ATOM 811 C CA . THR A 1 106 ? 5.717 1.676 -16.634 1.00 96.00 106 THR A CA 1
ATOM 812 C C . THR A 1 106 ? 4.583 1.788 -17.635 1.00 96.00 106 THR A C 1
ATOM 814 O O . THR A 1 106 ? 4.007 0.771 -18.018 1.00 96.00 106 THR A O 1
ATOM 817 N N . THR A 1 107 ? 4.254 3.001 -18.048 1.00 94.56 107 THR A N 1
ATOM 818 C CA . THR A 1 107 ? 3.188 3.334 -19.007 1.00 94.56 107 THR A CA 1
ATOM 819 C C . THR A 1 107 ? 3.676 3.230 -20.455 1.00 94.56 107 THR A C 1
ATOM 821 O O . THR A 1 107 ? 4.855 2.982 -20.735 1.00 94.56 107 THR A O 1
ATOM 824 N N . SER A 1 108 ? 2.760 3.400 -21.412 1.00 91.00 108 SER A N 1
ATOM 825 C CA . SER A 1 108 ? 3.070 3.325 -22.847 1.00 91.00 108 SER A CA 1
ATOM 826 C C . SER A 1 108 ? 4.026 4.417 -23.340 1.00 91.00 108 SER A C 1
ATOM 828 O O . SER A 1 108 ? 4.762 4.185 -24.292 1.00 91.00 108 SER A O 1
ATOM 830 N N . ASP A 1 109 ? 4.043 5.585 -22.696 1.00 92.69 109 ASP A N 1
ATOM 831 C CA . ASP A 1 109 ? 4.949 6.703 -23.002 1.00 92.69 109 ASP A CA 1
ATOM 832 C C . ASP A 1 109 ? 6.316 6.589 -22.296 1.00 92.69 109 ASP A C 1
ATOM 834 O O . ASP A 1 109 ? 7.134 7.500 -22.381 1.00 92.69 109 ASP A O 1
ATOM 838 N N . ASN A 1 110 ? 6.592 5.459 -21.632 1.00 93.00 110 ASN A N 1
ATOM 839 C CA . ASN A 1 110 ? 7.767 5.223 -20.784 1.00 93.00 110 ASN A CA 1
ATOM 840 C C . ASN A 1 110 ? 7.842 6.090 -19.517 1.00 93.00 110 ASN A C 1
ATOM 842 O O . ASN A 1 110 ? 8.871 6.043 -18.838 1.00 93.00 110 ASN A O 1
ATOM 846 N N . SER A 1 111 ? 6.791 6.835 -19.163 1.00 94.69 111 SER A N 1
ATOM 847 C CA . SER A 1 111 ? 6.692 7.394 -17.815 1.00 94.69 111 SER A CA 1
ATOM 848 C C . SER A 1 111 ? 6.528 6.268 -16.785 1.00 94.69 111 SER A C 1
ATOM 850 O O . SER A 1 111 ? 6.207 5.113 -17.106 1.00 94.69 111 SER A O 1
ATOM 852 N N . THR A 1 112 ? 6.874 6.556 -15.534 1.00 95.56 112 THR A N 1
ATOM 853 C CA . THR A 1 112 ? 6.846 5.559 -14.467 1.00 95.56 112 THR A CA 1
ATOM 854 C C . THR A 1 112 ? 6.118 6.067 -13.238 1.00 95.56 112 THR A C 1
ATOM 856 O O . THR A 1 112 ? 6.294 7.198 -12.795 1.00 95.56 112 THR A O 1
ATOM 859 N N . ILE A 1 113 ? 5.304 5.194 -12.656 1.00 95.56 113 ILE A N 1
ATOM 860 C CA . ILE A 1 113 ? 4.508 5.469 -11.464 1.00 95.56 113 ILE A CA 1
ATOM 861 C C . ILE A 1 113 ? 4.964 4.506 -10.378 1.00 95.56 113 ILE A C 1
ATOM 863 O O . ILE A 1 113 ? 4.996 3.293 -10.587 1.00 95.56 113 ILE A O 1
ATOM 867 N N . TYR A 1 114 ? 5.323 5.043 -9.218 1.00 95.50 114 TYR A N 1
ATOM 868 C CA . TYR A 1 114 ? 5.779 4.264 -8.075 1.00 95.50 114 TYR A CA 1
ATOM 869 C C . TYR A 1 114 ? 4.746 4.314 -6.972 1.00 95.50 114 TYR A C 1
ATOM 871 O O . TYR A 1 114 ? 4.244 5.384 -6.639 1.00 95.50 114 TYR A O 1
ATOM 879 N N . TYR A 1 115 ? 4.510 3.165 -6.356 1.00 96.19 115 TYR A N 1
ATOM 880 C CA . TYR A 1 115 ? 3.697 3.013 -5.163 1.00 96.19 115 TYR A CA 1
ATOM 881 C C . TYR A 1 115 ? 4.539 2.440 -4.031 1.00 96.19 115 TYR A C 1
ATOM 883 O O . TYR A 1 115 ? 5.245 1.443 -4.208 1.00 96.19 115 TYR A O 1
ATOM 891 N N . GLY A 1 116 ? 4.453 3.072 -2.864 1.00 94.12 116 GLY A N 1
ATOM 892 C CA . GLY A 1 116 ? 5.305 2.769 -1.722 1.00 94.12 116 GLY A CA 1
ATOM 893 C C . GLY A 1 116 ? 4.573 2.873 -0.394 1.00 94.12 116 GLY A C 1
ATOM 894 O O . GLY A 1 116 ? 3.711 3.730 -0.198 1.00 94.12 116 GLY A O 1
ATOM 895 N N . PHE A 1 117 ? 4.942 2.006 0.541 1.00 93.94 117 PHE A N 1
ATOM 896 C CA . PHE A 1 117 ? 4.383 1.992 1.887 1.00 93.94 117 PHE A CA 1
ATOM 897 C C . PHE A 1 117 ? 5.192 2.901 2.812 1.00 93.94 117 PHE A C 1
ATOM 899 O O . PHE A 1 117 ? 6.421 2.821 2.834 1.00 93.94 117 PHE A O 1
ATOM 906 N N . LYS A 1 118 ? 4.520 3.720 3.627 1.00 93.06 118 LYS A N 1
ATOM 907 C CA . LYS A 1 118 ? 5.158 4.520 4.677 1.00 93.06 118 LYS A CA 1
ATOM 908 C C . LYS A 1 118 ? 4.420 4.363 6.000 1.00 93.06 118 LYS A C 1
ATOM 910 O O . LYS A 1 118 ? 3.244 4.697 6.110 1.00 93.06 118 LYS A O 1
ATOM 915 N N . ASP A 1 119 ? 5.138 3.917 7.018 1.00 91.62 119 ASP A N 1
ATOM 916 C CA . ASP A 1 119 ? 4.665 3.893 8.394 1.00 91.62 119 ASP A CA 1
ATOM 917 C C . ASP A 1 119 ? 4.875 5.273 9.031 1.00 91.62 119 ASP A C 1
ATOM 919 O O . ASP A 1 119 ? 5.980 5.818 9.056 1.00 91.62 119 ASP A O 1
ATOM 923 N N . ILE A 1 120 ? 3.792 5.846 9.547 1.00 91.25 120 ILE A N 1
ATOM 924 C CA . ILE A 1 120 ? 3.778 7.147 10.216 1.00 91.25 120 ILE A CA 1
ATOM 925 C C . ILE A 1 120 ? 3.240 7.047 11.650 1.00 91.25 120 ILE A C 1
ATOM 927 O O . ILE A 1 120 ? 2.883 8.057 12.255 1.00 91.25 120 ILE A O 1
ATOM 931 N N . SER A 1 121 ? 3.223 5.848 12.237 1.00 86.25 121 SER A N 1
ATOM 932 C CA . SER A 1 121 ? 2.745 5.587 13.601 1.00 86.25 121 SER A CA 1
ATOM 933 C C . SER A 1 121 ? 3.445 6.475 14.639 1.00 86.25 121 SER A C 1
ATOM 935 O O . SER A 1 121 ? 2.805 6.976 15.573 1.00 86.25 121 SER A O 1
ATOM 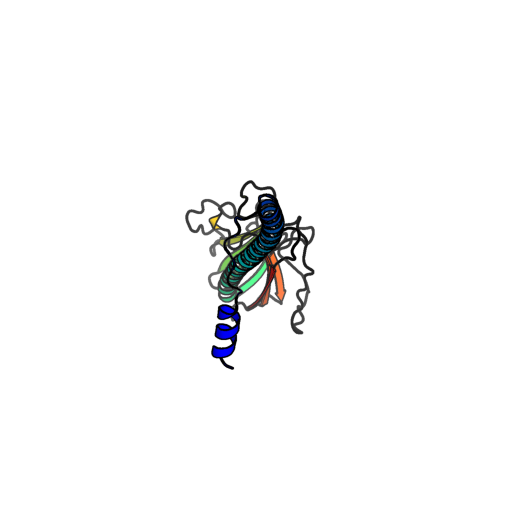937 N N . LYS A 1 122 ? 4.738 6.755 14.425 1.00 83.56 122 LYS A N 1
ATOM 938 C CA . LYS A 1 122 ? 5.575 7.637 15.257 1.00 83.56 122 LYS A CA 1
ATOM 939 C C . LYS A 1 122 ? 5.493 9.130 14.903 1.00 83.56 122 LYS A C 1
ATOM 941 O O . LYS A 1 122 ? 6.044 9.942 15.637 1.00 83.56 122 LYS A O 1
ATOM 946 N N . ASN A 1 123 ? 4.837 9.505 13.806 1.00 82.62 123 ASN A N 1
ATOM 947 C CA . ASN A 1 123 ? 4.736 10.897 13.357 1.00 82.62 123 ASN A CA 1
ATOM 948 C C . ASN A 1 123 ? 3.663 11.677 14.155 1.00 82.62 123 ASN A C 1
ATOM 950 O O . ASN A 1 123 ? 2.830 11.081 14.843 1.00 82.62 123 ASN A O 1
ATOM 954 N N . SER A 1 124 ? 3.665 13.009 14.075 1.00 73.94 124 SER A N 1
ATOM 955 C CA . SER A 1 124 ? 2.700 13.901 14.736 1.00 73.94 124 SER A CA 1
ATOM 956 C C . SER A 1 124 ? 1.348 13.989 14.017 1.00 73.94 124 SER A C 1
ATOM 958 O O . SER A 1 124 ? 0.361 14.384 14.631 1.00 73.94 124 SER A O 1
ATOM 960 N N . GLN A 1 125 ? 1.263 13.582 12.748 1.00 75.88 125 GLN A N 1
ATOM 961 C CA . GLN A 1 125 ? 0.010 13.521 11.987 1.00 75.88 125 GLN A CA 1
ATOM 962 C C . GLN A 1 125 ? -0.878 12.389 12.516 1.00 75.88 125 GLN A C 1
ATOM 964 O O . GLN A 1 125 ? -0.688 11.232 12.158 1.00 75.88 125 GLN A O 1
ATOM 969 N N . ILE A 1 126 ? -1.837 12.702 13.391 1.00 70.12 126 ILE A N 1
ATOM 970 C CA . ILE A 1 126 ? -2.670 11.692 14.071 1.00 70.12 126 ILE A CA 1
ATOM 971 C C . ILE A 1 126 ? -3.707 11.064 13.124 1.00 70.12 126 ILE A C 1
ATOM 973 O O . ILE A 1 126 ? -3.966 9.869 13.223 1.00 70.12 126 ILE A O 1
ATOM 977 N N . PHE A 1 127 ? -4.268 11.834 12.187 1.00 76.50 127 PHE A N 1
ATOM 978 C CA . PHE A 1 127 ? -5.408 11.401 11.361 1.00 76.50 127 PHE A CA 1
ATOM 979 C C . PHE A 1 127 ? -5.070 10.363 10.285 1.00 76.50 127 PHE A C 1
ATOM 981 O O . PHE A 1 127 ? -5.947 9.612 9.869 1.00 76.50 127 PHE A O 1
ATOM 988 N N . LEU A 1 128 ? -3.808 10.308 9.856 1.00 80.19 128 LEU A N 1
ATOM 989 C CA . LEU A 1 128 ? -3.345 9.419 8.786 1.00 80.19 128 LEU A CA 1
ATOM 990 C C . LEU A 1 128 ? -2.752 8.102 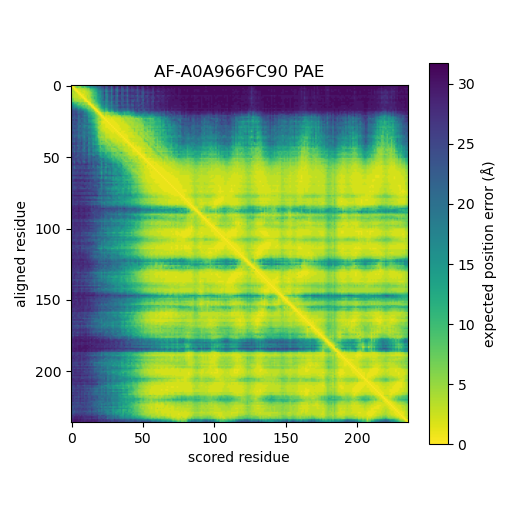9.320 1.00 80.19 128 LEU A C 1
ATOM 992 O O . LEU A 1 128 ? -2.363 7.228 8.544 1.00 80.19 128 LEU A O 1
ATOM 996 N N . LYS A 1 129 ? -2.651 7.962 10.647 1.00 85.94 129 LYS A N 1
ATOM 997 C CA . LYS A 1 129 ? -2.050 6.800 11.306 1.00 85.94 129 LYS A CA 1
ATOM 998 C C . LYS A 1 129 ? -2.844 5.519 11.057 1.00 85.94 129 LYS A C 1
ATOM 1000 O O . LYS A 1 129 ? -4.063 5.579 10.908 1.00 85.94 129 LYS A O 1
ATOM 1005 N N . PRO A 1 130 ? -2.184 4.353 11.149 1.00 90.00 130 PRO A N 1
ATOM 1006 C CA . PRO A 1 130 ? -0.763 4.167 11.464 1.00 90.00 130 PRO A CA 1
ATOM 1007 C C . PRO A 1 130 ? 0.157 4.241 10.246 1.00 90.00 130 PRO A C 1
ATOM 1009 O O . PRO A 1 130 ? 1.306 4.646 10.393 1.00 90.00 130 PRO A O 1
ATOM 1012 N N . ALA A 1 131 ? -0.328 3.931 9.050 1.00 92.94 131 ALA A N 1
ATOM 1013 C CA . ALA A 1 131 ? 0.475 3.989 7.840 1.00 92.94 131 ALA A CA 1
ATOM 1014 C C . ALA A 1 131 ? -0.307 4.511 6.636 1.00 92.94 131 ALA A C 1
ATOM 1016 O O . ALA A 1 131 ? -1.538 4.532 6.621 1.00 92.94 131 ALA A O 1
ATOM 1017 N N . ILE A 1 132 ? 0.441 4.915 5.614 1.00 94.06 132 ILE A N 1
ATOM 1018 C CA . ILE A 1 132 ? -0.076 5.500 4.383 1.00 94.06 132 ILE A CA 1
ATOM 1019 C C . ILE A 1 132 ? 0.546 4.830 3.156 1.00 94.06 132 ILE A C 1
ATOM 1021 O O . ILE A 1 132 ? 1.692 4.370 3.183 1.00 94.06 132 ILE A O 1
ATOM 1025 N N . LEU A 1 133 ? -0.216 4.802 2.067 1.00 94.94 133 LEU A N 1
ATOM 1026 C CA . LEU A 1 133 ? 0.261 4.446 0.736 1.00 94.94 133 LEU A CA 1
ATOM 1027 C C . LEU A 1 133 ? 0.588 5.725 -0.019 1.00 94.94 133 LEU A C 1
ATOM 1029 O O . LEU A 1 133 ? -0.283 6.579 -0.191 1.00 94.94 133 LEU A O 1
ATOM 1033 N N . LYS A 1 134 ? 1.824 5.835 -0.495 1.00 93.94 134 LYS A N 1
ATOM 1034 C CA . LYS A 1 134 ? 2.266 6.945 -1.331 1.00 93.94 134 LYS A CA 1
ATOM 1035 C C . LYS A 1 134 ? 2.368 6.540 -2.793 1.00 93.94 134 LYS A C 1
ATOM 1037 O O . LYS A 1 134 ? 2.664 5.386 -3.097 1.00 93.94 134 LYS A O 1
ATOM 1042 N N . ARG A 1 135 ? 2.178 7.523 -3.666 1.00 93.88 135 ARG A N 1
ATOM 1043 C CA . ARG A 1 135 ? 2.308 7.445 -5.115 1.00 93.88 135 ARG A CA 1
ATOM 1044 C C . ARG A 1 135 ? 3.172 8.591 -5.621 1.00 93.88 135 ARG A C 1
ATOM 1046 O O . ARG A 1 135 ? 2.980 9.729 -5.197 1.00 93.88 135 ARG A O 1
ATOM 1053 N N . GLN A 1 136 ? 4.082 8.296 -6.541 1.00 94.12 136 GLN A N 1
ATOM 1054 C CA . GLN A 1 136 ? 4.906 9.296 -7.212 1.00 94.12 136 GLN A CA 1
ATOM 1055 C C . GLN A 1 136 ? 5.036 8.980 -8.700 1.00 94.12 136 GLN A C 1
ATOM 1057 O O . GLN A 1 136 ? 5.400 7.864 -9.068 1.00 94.12 136 GLN A O 1
ATOM 1062 N N . GLU A 1 137 ? 4.784 9.978 -9.542 1.00 93.94 137 GLU A N 1
ATOM 1063 C CA . GLU A 1 137 ? 4.989 9.897 -10.988 1.00 93.94 137 GLU A CA 1
ATOM 1064 C C . GLU A 1 137 ? 6.353 10.461 -11.386 1.00 93.94 137 GLU A C 1
ATOM 1066 O O . GLU A 1 137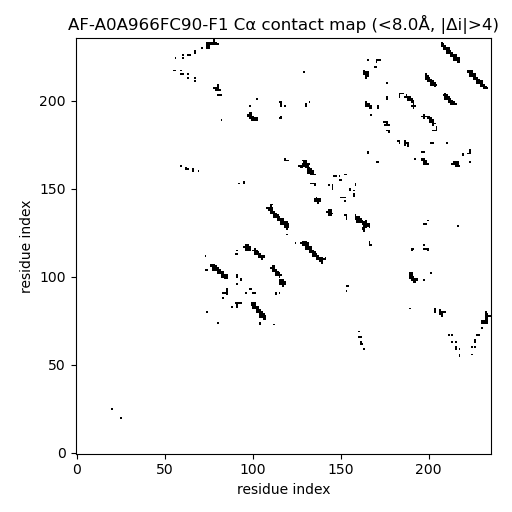 ? 6.860 11.409 -10.774 1.00 93.94 137 GLU A O 1
ATOM 1071 N N . TYR A 1 138 ? 6.919 9.889 -12.440 1.00 94.31 138 TYR A N 1
ATOM 1072 C CA . TYR A 1 138 ? 8.128 10.342 -13.104 1.00 94.31 138 TYR A CA 1
ATOM 1073 C C . TYR A 1 138 ? 7.905 10.298 -14.611 1.00 94.31 138 TYR A C 1
ATOM 1075 O O . TYR A 1 138 ? 7.336 9.335 -15.117 1.00 94.31 138 TYR A O 1
ATOM 1083 N N . ASP A 1 139 ? 8.374 11.310 -15.329 1.00 94.44 139 ASP A N 1
ATOM 1084 C CA . ASP A 1 139 ? 8.297 11.333 -16.787 1.00 94.44 139 ASP A CA 1
ATOM 1085 C C . ASP A 1 139 ? 9.241 10.299 -17.434 1.00 94.44 139 ASP A C 1
ATOM 1087 O O . ASP A 1 139 ? 10.004 9.593 -16.763 1.00 94.44 139 ASP A O 1
ATOM 1091 N N . SER A 1 140 ? 9.220 10.222 -18.765 1.00 93.12 140 SER A N 1
ATOM 1092 C CA . SER A 1 140 ? 10.073 9.312 -19.538 1.00 93.12 140 SER A CA 1
ATOM 1093 C C . SER A 1 140 ? 11.575 9.591 -19.398 1.00 93.12 140 SER A C 1
ATOM 1095 O O . SER A 1 140 ? 12.390 8.722 -19.703 1.00 93.12 140 SER A O 1
ATOM 1097 N N . THR A 1 141 ? 11.960 10.791 -18.953 1.00 92.19 141 THR A N 1
ATOM 1098 C CA . THR A 1 141 ? 13.359 11.152 -18.654 1.00 92.19 141 THR A CA 1
ATOM 1099 C C . THR A 1 141 ? 13.763 10.742 -17.238 1.00 92.19 141 THR A C 1
ATOM 1101 O O . THR A 1 141 ? 14.944 10.713 -16.898 1.00 92.19 141 THR A O 1
ATOM 1104 N N . GLY A 1 142 ? 12.783 10.370 -16.413 1.00 89.19 142 GLY A N 1
ATOM 1105 C CA . GLY A 1 142 ? 12.948 10.020 -15.017 1.00 89.19 142 GLY A CA 1
ATOM 1106 C C . GLY A 1 142 ? 12.895 11.202 -14.059 1.00 89.19 142 GLY A C 1
ATOM 1107 O O . GLY A 1 142 ? 13.249 11.023 -12.893 1.00 89.19 142 GLY A O 1
ATOM 1108 N N . THR A 1 143 ? 12.431 12.363 -14.513 1.00 91.88 143 THR A N 1
ATOM 1109 C CA . THR A 1 143 ? 12.198 13.539 -13.674 1.00 91.88 143 THR A CA 1
ATOM 1110 C C . THR A 1 143 ? 10.869 13.392 -12.938 1.00 91.88 143 THR A C 1
ATOM 1112 O O . THR A 1 143 ? 9.879 12.962 -13.524 1.00 91.88 143 THR A O 1
ATOM 1115 N N . ALA A 1 144 ? 10.836 13.715 -11.642 1.00 91.62 144 ALA A N 1
ATOM 1116 C CA . ALA A 1 144 ? 9.609 13.627 -10.853 1.00 91.62 144 ALA A CA 1
ATOM 1117 C C . ALA A 1 144 ? 8.561 14.628 -11.361 1.00 91.62 144 ALA A C 1
ATOM 1119 O O . ALA A 1 144 ? 8.843 15.820 -11.485 1.00 91.62 144 ALA A O 1
ATOM 1120 N N . ILE A 1 145 ? 7.347 14.143 -11.611 1.00 91.50 145 ILE A N 1
ATOM 1121 C CA . ILE A 1 145 ? 6.200 14.982 -11.953 1.00 91.50 145 ILE A CA 1
ATOM 1122 C C . ILE A 1 145 ? 5.521 15.385 -10.646 1.00 91.50 145 ILE A C 1
ATOM 1124 O O . ILE A 1 145 ? 5.044 14.539 -9.886 1.00 91.50 145 ILE A O 1
ATOM 1128 N N . PHE A 1 146 ? 5.502 16.685 -10.371 1.00 89.62 146 PHE A N 1
ATOM 1129 C CA . PHE A 1 146 ? 4.884 17.235 -9.172 1.00 89.62 146 PHE A CA 1
ATOM 1130 C C . PHE A 1 146 ? 3.443 17.645 -9.456 1.00 89.62 146 PHE A C 1
ATOM 1132 O O . PHE A 1 146 ? 3.181 18.487 -10.313 1.00 89.62 146 PHE A O 1
ATOM 1139 N N . GLN A 1 147 ? 2.501 17.052 -8.724 1.00 81.75 147 GLN A N 1
ATOM 1140 C CA . GLN A 1 147 ? 1.081 17.388 -8.817 1.00 81.75 147 GLN A CA 1
ATOM 1141 C C . GLN A 1 147 ? 0.647 18.222 -7.606 1.00 81.75 147 GLN A C 1
ATOM 1143 O O . GLN A 1 147 ? 1.190 18.067 -6.518 1.00 81.75 147 GLN A O 1
ATOM 1148 N N . ASN A 1 148 ? -0.360 19.085 -7.778 1.00 73.62 148 ASN A N 1
ATOM 1149 C CA . ASN A 1 148 ? -1.076 19.751 -6.678 1.00 73.62 148 ASN A CA 1
ATOM 1150 C C . ASN A 1 148 ? -0.166 20.411 -5.623 1.00 73.62 148 ASN A C 1
ATOM 1152 O O . ASN A 1 148 ? -0.200 20.050 -4.450 1.00 73.62 148 ASN A O 1
ATOM 1156 N N . SER A 1 149 ? 0.660 21.376 -6.041 1.00 78.19 149 SER A N 1
ATOM 1157 C CA . SER A 1 149 ? 1.557 22.128 -5.142 1.00 78.19 149 SER A CA 1
ATOM 1158 C C . SER A 1 149 ? 2.621 21.284 -4.430 1.00 78.19 149 SER A C 1
ATOM 1160 O O . SER A 1 149 ? 3.225 21.745 -3.462 1.00 78.19 149 SER A O 1
ATOM 1162 N N . GLN A 1 150 ? 2.885 20.072 -4.916 1.00 81.75 150 GLN A N 1
ATOM 1163 C CA . GLN A 1 150 ? 4.018 19.280 -4.476 1.00 81.75 150 GLN A CA 1
ATOM 1164 C C . GLN A 1 150 ? 5.334 20.018 -4.766 1.00 81.75 150 GLN A C 1
ATOM 1166 O O . GLN A 1 150 ? 5.572 20.514 -5.865 1.00 81.75 150 GLN A O 1
ATOM 1171 N N . SER A 1 151 ? 6.192 20.081 -3.755 1.00 81.69 151 SER A N 1
ATOM 1172 C CA . SER A 1 151 ? 7.527 20.672 -3.816 1.00 81.69 151 SER A CA 1
ATOM 1173 C C . SER A 1 151 ? 8.616 19.610 -3.954 1.00 81.69 151 SER A C 1
ATOM 1175 O O . SER A 1 151 ? 9.695 19.900 -4.474 1.00 81.69 151 SER A O 1
ATOM 1177 N N . LYS A 1 152 ? 8.349 18.381 -3.485 1.00 85.44 152 LYS A N 1
ATOM 1178 C CA . LYS A 1 152 ? 9.319 17.281 -3.477 1.00 85.44 152 LYS A CA 1
ATOM 1179 C C . LYS A 1 152 ? 8.661 15.915 -3.605 1.00 85.44 152 LYS A C 1
ATOM 1181 O O . LYS A 1 152 ? 7.591 15.659 -3.049 1.00 85.44 152 LYS A O 1
ATOM 1186 N N . ALA A 1 153 ? 9.363 14.990 -4.257 1.00 85.69 153 ALA A N 1
ATOM 1187 C CA . ALA A 1 153 ? 8.949 13.594 -4.349 1.00 85.69 153 ALA A CA 1
ATOM 1188 C C . ALA A 1 153 ? 8.814 12.974 -2.948 1.00 85.69 153 ALA A C 1
ATOM 1190 O O . ALA A 1 153 ? 9.666 13.192 -2.088 1.00 85.69 153 ALA A O 1
ATOM 1191 N N . TRP A 1 154 ? 7.748 12.205 -2.718 1.00 87.12 154 TRP A N 1
ATOM 1192 C CA . TRP A 1 154 ? 7.493 11.447 -1.480 1.00 87.12 154 TRP A CA 1
ATOM 1193 C C . TRP A 1 154 ? 7.362 12.229 -0.161 1.00 87.12 154 TRP A C 1
ATOM 1195 O O . TRP A 1 154 ? 6.974 11.625 0.844 1.00 87.12 154 TRP A O 1
ATOM 1205 N N . GLU A 1 155 ? 7.666 13.525 -0.095 1.00 81.12 155 GLU A N 1
ATOM 1206 C CA . GLU A 1 155 ? 7.571 14.297 1.154 1.00 81.12 155 GLU A CA 1
ATOM 1207 C C . GLU A 1 155 ? 6.143 14.779 1.399 1.00 81.12 155 GLU A C 1
ATOM 1209 O O . GLU A 1 155 ? 5.603 14.545 2.483 1.00 81.12 155 GLU A O 1
ATOM 1214 N N . ASP A 1 156 ? 5.498 15.326 0.372 1.00 77.38 156 ASP A N 1
ATOM 1215 C CA . ASP A 1 156 ? 4.218 16.013 0.522 1.00 77.38 156 ASP A CA 1
ATOM 1216 C C . ASP A 1 156 ? 3.042 15.062 0.781 1.00 77.38 156 ASP A C 1
ATOM 1218 O O . ASP A 1 156 ? 3.002 13.927 0.289 1.00 77.38 156 ASP A O 1
ATOM 1222 N N . GLU A 1 157 ? 2.058 15.527 1.557 1.00 76.62 157 GLU A N 1
ATOM 1223 C CA . GLU A 1 157 ? 0.823 14.783 1.848 1.00 76.62 157 GLU A CA 1
ATOM 1224 C C . GLU A 1 157 ? 0.038 14.454 0.574 1.00 76.62 157 GLU A C 1
ATOM 1226 O O . GLU A 1 157 ? -0.573 13.391 0.505 1.00 76.62 157 GLU A O 1
ATOM 1231 N N . TYR A 1 158 ? 0.138 15.294 -0.461 1.00 78.19 158 TYR A N 1
ATOM 1232 C CA . TYR A 1 158 ? -0.516 15.113 -1.763 1.00 78.19 158 TYR A CA 1
ATOM 1233 C C . TYR A 1 158 ? -0.082 13.852 -2.519 1.00 78.19 158 TYR A C 1
ATOM 1235 O O . TYR A 1 158 ? -0.781 13.407 -3.422 1.00 78.19 158 TYR A O 1
ATOM 1243 N N . THR A 1 159 ? 1.035 13.235 -2.123 1.00 85.00 159 THR A N 1
ATOM 1244 C CA . THR A 1 159 ? 1.447 11.921 -2.645 1.00 85.00 159 THR A CA 1
ATOM 1245 C C . THR A 1 159 ? 0.657 10.763 -2.031 1.00 85.00 159 THR A C 1
ATOM 1247 O O . THR A 1 159 ? 0.842 9.620 -2.434 1.00 85.00 159 THR A O 1
ATOM 1250 N N . THR A 1 160 ? -0.200 11.010 -1.038 1.00 90.75 160 THR A N 1
ATOM 1251 C CA . THR A 1 160 ? -0.932 9.966 -0.310 1.00 90.75 160 THR A CA 1
ATOM 1252 C C . THR A 1 160 ? -2.170 9.522 -1.081 1.00 90.75 160 THR A C 1
ATOM 1254 O O . THR A 1 160 ? -3.057 10.322 -1.361 1.00 90.75 160 THR A O 1
ATOM 1257 N N . VAL A 1 161 ? -2.253 8.226 -1.384 1.00 91.81 161 VAL A N 1
ATOM 1258 C CA . VAL A 1 161 ? -3.382 7.611 -2.106 1.00 91.81 161 VAL A CA 1
ATOM 1259 C C . VAL A 1 161 ? -4.313 6.852 -1.169 1.00 91.81 161 VAL A C 1
ATOM 1261 O O . VAL A 1 161 ? -5.517 6.800 -1.404 1.00 91.81 161 VAL A O 1
ATOM 1264 N N . ALA A 1 162 ? -3.762 6.270 -0.106 1.00 93.12 162 ALA A N 1
ATOM 1265 C CA . ALA A 1 162 ? -4.529 5.618 0.946 1.00 93.12 162 ALA A CA 1
ATOM 1266 C C . ALA A 1 162 ? -3.954 5.986 2.309 1.00 93.12 162 ALA A C 1
ATOM 1268 O O . ALA A 1 162 ? -2.736 6.101 2.469 1.00 93.12 162 ALA A O 1
ATOM 1269 N N . ASP A 1 163 ? -4.834 6.118 3.288 1.00 92.75 163 ASP A N 1
ATOM 1270 C CA . ASP A 1 163 ? -4.509 6.407 4.674 1.00 92.75 163 ASP A CA 1
ATOM 1271 C C . ASP A 1 163 ? -5.002 5.296 5.604 1.00 92.75 163 ASP A C 1
ATOM 1273 O O . ASP A 1 163 ? -5.731 4.391 5.189 1.00 92.75 163 ASP A O 1
ATOM 1277 N N . ALA A 1 164 ? -4.584 5.366 6.871 1.00 91.44 164 ALA A N 1
ATOM 1278 C CA . ALA A 1 164 ? -4.984 4.419 7.904 1.00 91.44 164 ALA A CA 1
ATOM 1279 C C . ALA A 1 164 ? -4.806 2.953 7.479 1.00 91.44 164 ALA A C 1
ATOM 1281 O O . ALA A 1 164 ? -5.654 2.104 7.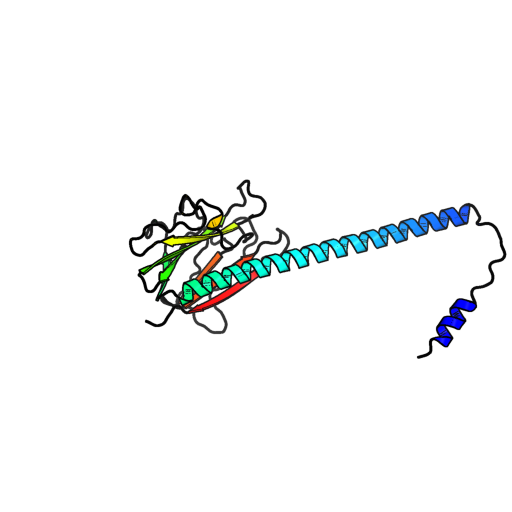738 1.00 91.44 164 ALA A O 1
ATOM 1282 N N . LEU A 1 165 ? -3.693 2.647 6.818 1.00 94.06 165 LEU A N 1
ATOM 1283 C CA . LEU A 1 165 ? -3.249 1.278 6.598 1.00 94.06 165 LEU A CA 1
ATOM 1284 C C . LEU A 1 165 ? -2.608 0.740 7.872 1.00 94.06 165 LEU A C 1
ATOM 1286 O O . LEU A 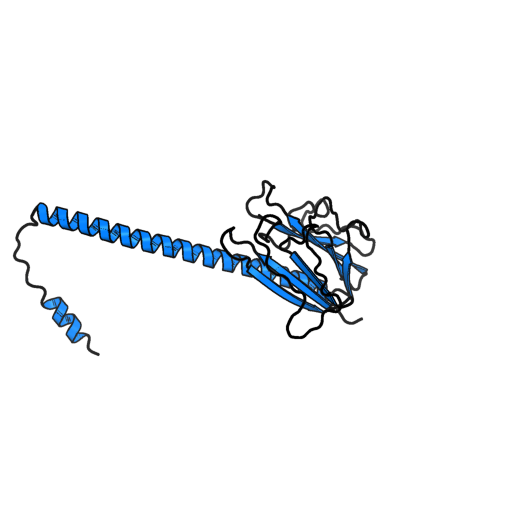1 165 ? -2.049 1.514 8.649 1.00 94.06 165 LEU A O 1
ATOM 1290 N N . ILE A 1 166 ? -2.633 -0.578 8.075 1.00 94.00 166 ILE A N 1
ATOM 1291 C CA . ILE A 1 166 ? -1.868 -1.185 9.170 1.00 94.00 166 ILE A CA 1
ATOM 1292 C C . ILE A 1 166 ? -0.377 -0.846 9.023 1.00 94.00 166 ILE A C 1
ATOM 1294 O O . ILE A 1 166 ? 0.199 -0.922 7.932 1.00 94.00 166 ILE A O 1
ATOM 1298 N N . GLY A 1 167 ? 0.239 -0.435 10.127 1.00 91.44 167 GLY A N 1
ATOM 1299 C CA . GLY A 1 167 ? 1.663 -0.148 10.216 1.00 91.44 167 GLY A CA 1
ATOM 1300 C C . GLY A 1 167 ? 2.477 -1.410 10.491 1.00 91.44 167 GLY A C 1
ATOM 1301 O O . GLY A 1 167 ? 2.011 -2.540 10.321 1.00 91.44 167 GLY A O 1
ATOM 1302 N N . VAL A 1 168 ? 3.721 -1.226 10.926 1.00 90.31 168 VAL A N 1
ATOM 1303 C CA . VAL A 1 168 ? 4.631 -2.328 11.278 1.00 90.31 168 VAL A CA 1
ATOM 1304 C C . VAL A 1 168 ? 4.424 -2.833 12.713 1.00 90.31 168 VAL A C 1
ATOM 1306 O O . VAL A 1 168 ? 4.961 -3.878 13.092 1.00 90.31 168 VAL A O 1
ATOM 1309 N N . ASN A 1 169 ? 3.660 -2.105 13.528 1.00 89.56 169 ASN A N 1
ATOM 1310 C CA . ASN A 1 169 ? 3.462 -2.406 14.949 1.00 89.56 169 ASN A CA 1
ATOM 1311 C C . ASN A 1 169 ? 2.117 -3.092 15.226 1.00 89.56 169 ASN A C 1
ATOM 1313 O O . ASN A 1 169 ? 1.886 -3.580 16.329 1.00 89.56 169 ASN A O 1
ATOM 1317 N N . GLU A 1 170 ? 1.240 -3.131 14.231 1.00 89.12 170 GLU A N 1
ATOM 1318 C CA . GLU A 1 170 ? -0.109 -3.670 14.301 1.00 89.12 170 GLU A CA 1
ATOM 1319 C C . GLU A 1 170 ? -0.134 -5.170 13.974 1.00 89.12 170 GLU A C 1
ATOM 1321 O O . GLU A 1 170 ? 0.814 -5.724 13.397 1.00 89.12 170 GLU A O 1
ATOM 1326 N N . ASN A 1 171 ? -1.243 -5.828 14.326 1.00 84.75 171 ASN A N 1
ATOM 1327 C CA . ASN A 1 171 ? -1.487 -7.227 13.991 1.00 84.75 171 ASN A CA 1
ATOM 1328 C C . ASN A 1 171 ? -1.477 -7.406 12.471 1.00 84.75 171 ASN A C 1
ATOM 1330 O O . ASN A 1 171 ? -2.215 -6.741 11.743 1.00 84.75 171 ASN A O 1
ATOM 1334 N N . GLN A 1 172 ? -0.607 -8.295 11.996 1.00 87.19 172 GLN A N 1
ATOM 1335 C CA . GLN A 1 172 ? -0.432 -8.534 10.571 1.00 87.19 172 GLN A CA 1
ATOM 1336 C C . GLN A 1 172 ? -1.316 -9.700 10.127 1.00 87.19 172 GLN A C 1
ATOM 1338 O O . GLN A 1 172 ? -1.287 -10.754 10.765 1.00 87.19 172 GLN A O 1
ATOM 1343 N N . PRO A 1 173 ? -2.055 -9.555 9.021 1.00 86.06 173 PRO A N 1
ATOM 1344 C CA . PRO A 1 173 ? -2.841 -10.639 8.461 1.00 86.06 173 PRO A CA 1
ATOM 1345 C C . PRO A 1 173 ? -1.924 -11.703 7.849 1.00 86.06 173 PRO A C 1
ATOM 1347 O O . PRO A 1 173 ? -0.807 -11.422 7.395 1.00 86.06 173 PRO A O 1
ATOM 1350 N N . THR A 1 174 ? -2.416 -12.938 7.783 1.00 85.38 174 THR A N 1
ATOM 1351 C CA . THR A 1 174 ? -1.794 -13.976 6.961 1.00 85.38 174 THR A CA 1
ATOM 1352 C C . THR A 1 174 ? -2.013 -13.626 5.493 1.00 85.38 174 THR A C 1
ATOM 1354 O O . THR A 1 174 ? -3.146 -13.520 5.034 1.00 85.38 174 THR A O 1
ATOM 1357 N N . ILE A 1 175 ? -0.923 -13.433 4.752 1.00 83.94 175 ILE A N 1
ATOM 1358 C CA . ILE A 1 175 ? -0.969 -13.046 3.340 1.00 83.94 175 ILE A CA 1
ATOM 1359 C C . ILE A 1 175 ? -0.526 -14.224 2.487 1.00 83.94 175 ILE A C 1
ATOM 1361 O O . ILE A 1 175 ? 0.499 -14.843 2.767 1.00 83.94 175 ILE A O 1
ATOM 1365 N N . SER A 1 176 ? -1.273 -14.485 1.419 1.00 84.50 176 SER A N 1
ATOM 1366 C CA . SER A 1 176 ? -0.882 -15.406 0.357 1.00 84.50 176 SER A CA 1
ATOM 1367 C C . SER A 1 176 ? -1.114 -14.753 -0.998 1.00 84.50 176 SER A C 1
ATOM 1369 O O . SER A 1 176 ? -2.124 -14.071 -1.186 1.00 84.50 176 SER A O 1
ATOM 1371 N N . CYS A 1 177 ? -0.219 -14.993 -1.959 1.00 84.62 177 CYS A N 1
ATOM 1372 C CA . CYS A 1 177 ? -0.477 -14.598 -3.339 1.00 84.62 177 CYS A CA 1
ATOM 1373 C C . CYS A 1 177 ? -1.509 -15.513 -4.005 1.00 84.62 177 CYS A C 1
ATOM 1375 O O . CYS A 1 177 ? -2.163 -15.074 -4.946 1.00 84.62 177 CYS A O 1
ATOM 1377 N N . SER A 1 178 ? -1.743 -16.727 -3.492 1.00 76.75 178 SER A N 1
ATOM 1378 C CA . SER A 1 178 ? -2.727 -17.662 -4.048 1.00 76.75 178 SER A CA 1
ATOM 1379 C C . SER A 1 178 ? -4.161 -17.132 -3.941 1.00 76.75 178 SER A C 1
ATOM 1381 O O . SER A 1 178 ? -4.606 -16.740 -2.859 1.00 76.75 178 SER A O 1
ATOM 1383 N N . GLN A 1 179 ? -4.896 -17.166 -5.051 1.00 69.38 179 GLN A N 1
ATOM 1384 C CA . GLN A 1 179 ? -6.346 -16.966 -5.091 1.00 69.38 179 GLN A CA 1
ATOM 1385 C C . GLN A 1 179 ? -6.942 -17.880 -6.163 1.00 69.38 179 GLN A C 1
ATOM 1387 O O . GLN A 1 179 ? -6.356 -17.992 -7.239 1.00 69.38 179 GLN A O 1
ATOM 1392 N N . ASP A 1 180 ? -8.073 -18.521 -5.863 1.00 63.16 180 ASP A N 1
ATOM 1393 C CA . ASP A 1 180 ? -8.979 -19.154 -6.835 1.00 63.16 180 ASP A CA 1
ATOM 1394 C C . ASP A 1 180 ? -8.298 -20.053 -7.889 1.00 63.16 180 ASP A C 1
ATOM 1396 O O . ASP A 1 180 ? -8.611 -20.006 -9.075 1.00 63.16 180 ASP A O 1
ATOM 1400 N N . GLY A 1 181 ? -7.315 -20.861 -7.474 1.00 60.12 181 GLY A N 1
ATOM 1401 C CA . GLY A 1 181 ? -6.618 -21.803 -8.363 1.00 60.12 181 GLY A CA 1
ATOM 1402 C C . GLY A 1 181 ? -5.603 -21.172 -9.326 1.00 60.12 181 GLY A C 1
ATOM 1403 O O . GLY A 1 181 ? -4.953 -21.889 -10.088 1.00 60.12 181 GLY A O 1
ATOM 1404 N N . VAL A 1 182 ? -5.391 -19.852 -9.279 1.00 63.12 182 VAL A N 1
ATOM 1405 C CA . VAL A 1 182 ? -4.316 -19.201 -10.035 1.00 63.12 182 VAL A CA 1
ATOM 1406 C C . VAL A 1 182 ? -2.985 -19.503 -9.351 1.00 63.12 182 VAL A C 1
ATOM 1408 O O . VAL A 1 182 ? -2.682 -18.983 -8.279 1.00 63.12 182 VAL A O 1
ATOM 1411 N N . SER A 1 183 ? -2.165 -20.335 -9.995 1.00 61.25 183 SER A N 1
ATOM 1412 C CA . SER A 1 183 ? -0.756 -20.511 -9.639 1.00 61.25 183 SER A CA 1
ATOM 1413 C C . SER A 1 183 ? 0.009 -19.216 -9.944 1.00 61.25 183 SER A C 1
ATOM 1415 O O . SER A 1 183 ? 0.150 -18.810 -11.108 1.00 61.25 183 SER A O 1
ATOM 1417 N N . TRP A 1 184 ? 0.439 -18.530 -8.883 1.00 72.56 184 TRP A N 1
ATOM 1418 C CA . TRP A 1 184 ? 1.380 -17.413 -8.936 1.00 72.56 184 TRP A CA 1
ATOM 1419 C C . TRP A 1 184 ? 2.779 -18.012 -8.882 1.00 72.56 184 TRP A C 1
ATOM 1421 O O . TRP A 1 184 ? 3.142 -18.617 -7.876 1.00 72.56 184 TRP A O 1
ATOM 1431 N N . SER A 1 185 ? 3.544 -17.866 -9.964 1.00 56.16 185 SER A N 1
ATOM 1432 C CA . SER A 1 185 ? 4.771 -18.632 -10.217 1.00 56.16 185 SER A CA 1
ATOM 1433 C C . SER A 1 185 ? 5.820 -18.550 -9.103 1.00 56.16 185 SER A C 1
ATOM 1435 O O . SER A 1 185 ? 6.565 -19.506 -8.941 1.00 56.16 185 SER A O 1
ATOM 1437 N N . ASN A 1 186 ? 5.843 -17.472 -8.306 1.00 63.50 186 ASN A N 1
ATOM 1438 C CA . ASN A 1 186 ? 6.866 -17.259 -7.274 1.00 63.50 186 ASN A CA 1
ATOM 1439 C C . ASN A 1 186 ? 6.342 -17.013 -5.847 1.00 63.50 186 ASN A C 1
ATOM 1441 O O . ASN A 1 186 ? 7.163 -16.768 -4.970 1.00 63.50 186 ASN A O 1
ATOM 1445 N N . ASN A 1 187 ? 5.021 -17.038 -5.594 1.00 74.25 187 ASN A N 1
ATOM 1446 C CA . ASN A 1 187 ? 4.355 -16.718 -4.303 1.00 74.25 187 ASN A CA 1
ATOM 1447 C C . ASN A 1 187 ? 5.022 -15.600 -3.458 1.00 74.25 187 ASN A C 1
ATOM 1449 O O . ASN A 1 187 ? 4.953 -15.598 -2.228 1.00 74.25 187 ASN A O 1
ATOM 1453 N N . THR A 1 188 ? 5.718 -14.673 -4.119 1.00 88.31 188 THR A N 1
ATOM 1454 C CA . THR A 1 188 ? 6.561 -13.673 -3.473 1.00 88.31 188 THR A CA 1
ATOM 1455 C C . THR A 1 188 ? 5.700 -12.451 -3.232 1.00 88.31 188 THR A C 1
ATOM 1457 O O . THR A 1 188 ? 5.036 -11.960 -4.145 1.00 88.31 188 THR A O 1
ATOM 1460 N N . ILE A 1 189 ? 5.692 -12.002 -1.982 1.00 91.62 189 ILE A N 1
ATOM 1461 C CA . ILE A 1 189 ? 4.907 -10.862 -1.524 1.00 91.62 189 ILE A CA 1
ATOM 1462 C C . ILE A 1 189 ? 5.859 -9.679 -1.379 1.00 91.62 189 ILE A C 1
ATOM 1464 O O . ILE A 1 189 ? 6.794 -9.738 -0.582 1.00 91.62 189 ILE A O 1
ATOM 1468 N N . TYR A 1 190 ? 5.578 -8.614 -2.117 1.00 93.56 190 TYR A N 1
ATOM 1469 C CA . TYR A 1 190 ? 6.321 -7.356 -2.135 1.00 93.56 190 TYR A CA 1
ATOM 1470 C C . TYR A 1 190 ? 5.553 -6.250 -1.395 1.00 93.56 190 TYR A C 1
ATOM 1472 O O . TYR A 1 190 ? 4.404 -6.451 -0.994 1.00 93.56 190 TYR A O 1
ATOM 1480 N N . GLY A 1 191 ? 6.167 -5.073 -1.225 1.00 90.38 191 GLY A N 1
ATOM 1481 C CA . GLY A 1 191 ? 5.538 -3.890 -0.608 1.00 90.38 191 GLY A CA 1
ATOM 1482 C C . GLY A 1 191 ? 5.639 -3.826 0.919 1.00 90.38 191 GLY A C 1
ATOM 1483 O O . GLY A 1 191 ? 5.258 -2.829 1.531 1.00 90.38 191 GLY A O 1
ATOM 1484 N N . ARG A 1 192 ? 6.205 -4.867 1.537 1.00 90.31 192 ARG A N 1
ATOM 1485 C CA . ARG A 1 192 ? 6.402 -4.997 2.986 1.00 90.31 192 ARG A CA 1
ATOM 1486 C C . ARG A 1 192 ? 7.712 -4.376 3.438 1.00 90.31 192 ARG A C 1
ATOM 1488 O O . ARG A 1 192 ? 8.619 -4.175 2.640 1.00 90.31 192 ARG A O 1
ATOM 1495 N N . ASN A 1 193 ? 7.839 -4.131 4.735 1.00 90.94 193 ASN A N 1
ATOM 1496 C CA . ASN A 1 193 ? 9.129 -3.829 5.343 1.00 90.94 193 ASN A CA 1
ATOM 1497 C C . ASN A 1 193 ? 10.013 -5.090 5.470 1.00 90.94 193 ASN A C 1
ATOM 1499 O O . ASN A 1 193 ? 9.554 -6.218 5.280 1.00 90.94 193 ASN A O 1
ATOM 1503 N N . ASN A 1 194 ? 11.255 -4.906 5.926 1.00 88.19 194 ASN A N 1
ATOM 1504 C CA . ASN A 1 194 ? 12.226 -5.992 6.147 1.00 88.19 194 ASN A CA 1
ATOM 1505 C C . ASN A 1 194 ? 11.762 -7.065 7.158 1.00 88.19 194 ASN A C 1
ATOM 1507 O O . ASN A 1 194 ? 12.317 -8.159 7.214 1.00 88.19 194 ASN A O 1
ATOM 1511 N N . GLN A 1 195 ? 10.748 -6.769 7.975 1.00 89.81 195 GLN A N 1
ATOM 1512 C CA . GLN A 1 195 ? 10.140 -7.705 8.928 1.00 89.81 195 GLN A CA 1
ATOM 1513 C C . GLN A 1 195 ? 8.894 -8.399 8.354 1.00 89.81 195 GLN A C 1
ATOM 1515 O O . GLN A 1 195 ? 8.170 -9.065 9.094 1.00 89.81 195 GLN A O 1
ATOM 1520 N N . LYS A 1 196 ? 8.632 -8.247 7.049 1.00 89.25 196 LYS A N 1
ATOM 1521 C CA . LYS A 1 196 ? 7.451 -8.763 6.341 1.00 89.25 196 LYS A CA 1
ATOM 1522 C C . LYS A 1 196 ? 6.129 -8.206 6.885 1.00 89.25 196 LYS A C 1
ATOM 1524 O O . LYS A 1 196 ? 5.121 -8.911 6.913 1.00 89.25 196 LYS A O 1
ATOM 1529 N N . LYS A 1 197 ? 6.132 -6.945 7.311 1.00 92.00 197 LYS A N 1
ATOM 1530 C CA . LYS A 1 197 ? 4.970 -6.226 7.845 1.00 92.00 197 LYS A CA 1
ATOM 1531 C C . LYS A 1 197 ? 4.609 -5.025 6.977 1.00 92.00 197 LYS A C 1
ATOM 1533 O O . LYS A 1 197 ? 5.482 -4.441 6.338 1.00 92.00 197 LYS A O 1
ATOM 1538 N N . GLY A 1 198 ? 3.338 -4.641 7.000 1.00 91.75 198 GLY A N 1
ATOM 1539 C CA . GLY A 1 198 ? 2.825 -3.455 6.324 1.00 91.75 198 GLY A CA 1
ATOM 1540 C C . GLY A 1 198 ? 1.454 -3.680 5.693 1.00 91.75 198 GLY A C 1
ATOM 1541 O O . GLY A 1 198 ? 1.091 -4.792 5.298 1.00 91.75 198 GLY A O 1
ATOM 1542 N N . GLY A 1 199 ? 0.688 -2.596 5.594 1.00 93.06 199 GLY A N 1
ATOM 1543 C CA . GLY A 1 199 ? -0.673 -2.613 5.064 1.00 93.06 199 GLY A CA 1
ATOM 1544 C C . GLY A 1 199 ? -0.790 -2.511 3.549 1.00 93.06 199 GLY A C 1
ATOM 1545 O O . GLY A 1 199 ? -1.899 -2.615 3.042 1.00 93.06 199 GLY A O 1
ATOM 1546 N N . PHE A 1 200 ? 0.316 -2.358 2.822 1.00 95.69 200 PHE A N 1
ATOM 1547 C CA . PHE A 1 200 ? 0.351 -2.445 1.362 1.00 95.69 200 PHE A CA 1
ATOM 1548 C C . PHE A 1 200 ? 1.212 -3.629 0.947 1.00 95.69 200 PHE A C 1
ATOM 1550 O O . PHE A 1 200 ? 2.366 -3.741 1.347 1.00 95.69 200 PHE A O 1
ATOM 1557 N N . ASN A 1 201 ? 0.627 -4.532 0.171 1.00 94.88 201 ASN A N 1
ATOM 1558 C CA . ASN A 1 201 ? 1.292 -5.731 -0.299 1.00 94.88 201 ASN A CA 1
ATOM 1559 C C . ASN A 1 201 ? 0.894 -5.983 -1.743 1.00 94.88 201 ASN A C 1
ATOM 1561 O O . ASN A 1 201 ? -0.229 -5.679 -2.145 1.00 94.88 201 ASN A O 1
ATOM 1565 N N . PHE A 1 202 ? 1.780 -6.587 -2.519 1.00 94.62 202 PHE A N 1
ATOM 1566 C CA . PHE A 1 202 ? 1.429 -6.996 -3.868 1.00 94.62 202 PHE A CA 1
ATOM 1567 C C . PHE A 1 202 ? 2.196 -8.234 -4.310 1.00 94.62 202 PHE A C 1
ATOM 1569 O O . PHE A 1 202 ? 3.260 -8.557 -3.786 1.00 94.62 202 PHE A O 1
ATOM 1576 N N . CYS A 1 203 ? 1.623 -8.932 -5.280 1.00 93.25 203 CYS A N 1
ATOM 1577 C CA . CYS A 1 203 ? 2.189 -10.119 -5.895 1.00 93.25 203 CYS A CA 1
ATOM 1578 C C . CYS A 1 203 ? 2.219 -9.926 -7.403 1.00 93.25 203 CYS A C 1
ATOM 1580 O O . CYS A 1 203 ? 1.273 -9.385 -7.972 1.00 93.25 203 CYS A O 1
ATOM 1582 N N . LEU A 1 204 ? 3.278 -10.404 -8.045 1.00 92.06 204 LEU A N 1
ATOM 1583 C CA . LEU A 1 204 ? 3.458 -10.300 -9.489 1.00 92.06 204 LEU A CA 1
ATOM 1584 C C . LEU A 1 204 ? 3.435 -11.689 -10.124 1.00 92.06 204 LEU A C 1
ATOM 1586 O O . LEU A 1 204 ? 3.951 -12.658 -9.562 1.00 92.06 204 LEU A O 1
ATOM 1590 N N . LYS A 1 205 ? 2.835 -11.778 -11.309 1.00 90.31 205 LYS A N 1
ATOM 1591 C CA . LYS A 1 205 ? 2.891 -12.941 -12.192 1.00 90.31 205 LYS A CA 1
ATOM 1592 C C . LYS A 1 205 ? 3.316 -12.454 -13.575 1.00 90.31 205 LYS A C 1
ATOM 1594 O O . LYS A 1 205 ? 2.526 -11.865 -14.312 1.00 90.31 205 LYS A O 1
ATOM 1599 N N . GLY A 1 206 ? 4.585 -12.700 -13.895 1.00 87.38 206 GLY A N 1
ATOM 1600 C CA . GLY A 1 206 ? 5.243 -12.053 -15.026 1.00 87.38 206 GLY A CA 1
ATOM 1601 C C . GLY A 1 206 ? 5.354 -10.547 -14.796 1.00 87.38 206 GLY A C 1
ATOM 1602 O O . GLY A 1 206 ? 5.482 -10.093 -13.662 1.00 87.38 206 GLY A O 1
ATOM 1603 N N . ASP A 1 207 ? 5.264 -9.789 -15.876 1.00 90.00 207 ASP A N 1
ATOM 1604 C CA . ASP A 1 207 ? 5.439 -8.340 -15.918 1.00 90.00 207 ASP A CA 1
ATOM 1605 C C . ASP A 1 207 ? 4.132 -7.585 -16.215 1.00 90.00 207 ASP A C 1
ATOM 1607 O O . ASP A 1 207 ? 4.151 -6.391 -16.502 1.00 90.00 207 ASP A O 1
ATOM 1611 N N . ARG A 1 208 ? 2.980 -8.272 -16.151 1.00 89.25 208 ARG A N 1
ATOM 1612 C CA . ARG A 1 208 ? 1.670 -7.714 -16.548 1.00 89.25 208 ARG A CA 1
ATOM 1613 C C . ARG A 1 208 ? 0.530 -8.021 -15.597 1.00 89.25 208 ARG A C 1
ATOM 1615 O O . ARG A 1 208 ? -0.465 -7.307 -15.605 1.00 89.25 208 ARG A O 1
ATOM 1622 N N . VAL A 1 209 ? 0.630 -9.085 -14.808 1.00 91.06 209 VAL A N 1
ATOM 1623 C CA . VAL A 1 209 ? -0.435 -9.471 -13.881 1.00 91.06 209 VAL A CA 1
ATOM 1624 C C . VAL A 1 209 ? 0.022 -9.177 -12.469 1.00 91.06 209 VAL A C 1
ATOM 1626 O O . VAL A 1 209 ? 1.054 -9.675 -12.019 1.00 91.06 209 VAL A O 1
ATOM 1629 N N . ILE A 1 210 ? -0.772 -8.386 -11.760 1.00 92.88 210 ILE A N 1
ATOM 1630 C CA . ILE A 1 210 ? -0.502 -7.996 -10.384 1.00 92.88 210 ILE A CA 1
ATOM 1631 C C . ILE A 1 210 ? -1.726 -8.233 -9.522 1.00 92.88 210 ILE A C 1
ATOM 1633 O O . ILE A 1 210 ? -2.856 -7.964 -9.917 1.00 92.88 210 ILE A O 1
ATOM 1637 N N . ARG A 1 211 ? -1.496 -8.725 -8.311 1.00 92.81 211 ARG A N 1
ATOM 1638 C CA . ARG A 1 211 ? -2.492 -8.723 -7.248 1.00 92.81 211 ARG A CA 1
ATOM 1639 C C . ARG A 1 211 ? -2.075 -7.707 -6.214 1.00 92.81 211 ARG A C 1
ATOM 1641 O O . ARG A 1 211 ? -1.006 -7.846 -5.631 1.00 92.81 211 ARG A O 1
ATOM 1648 N N . VAL A 1 212 ? -2.919 -6.714 -5.981 1.00 94.81 212 VAL A N 1
ATOM 1649 C CA . VAL A 1 212 ? -2.712 -5.711 -4.938 1.00 94.81 212 VAL A CA 1
ATOM 1650 C C . VAL A 1 212 ? -3.547 -6.100 -3.727 1.00 94.81 212 VAL A C 1
ATOM 1652 O O . VAL A 1 212 ? -4.710 -6.475 -3.873 1.00 94.81 212 VAL A O 1
ATOM 1655 N N . LEU A 1 213 ? -2.951 -6.022 -2.539 1.00 94.50 213 LEU A N 1
ATOM 1656 C CA . LEU A 1 213 ? -3.601 -6.263 -1.258 1.00 94.50 213 LEU A CA 1
ATOM 1657 C C . LEU A 1 213 ? -3.362 -5.065 -0.329 1.00 94.50 213 LEU A C 1
ATOM 1659 O O . LEU A 1 213 ? -2.223 -4.749 0.023 1.00 94.50 213 LEU A O 1
ATOM 1663 N N . LEU A 1 214 ? -4.448 -4.423 0.086 1.00 95.44 214 LEU A N 1
ATOM 1664 C CA . LEU A 1 214 ? -4.473 -3.363 1.083 1.00 95.44 214 LEU A CA 1
ATOM 1665 C C . LEU A 1 214 ? -5.119 -3.857 2.371 1.00 95.44 214 LEU A C 1
ATOM 1667 O O . LEU A 1 214 ? -6.118 -4.572 2.336 1.00 95.44 214 LEU A O 1
ATOM 1671 N N . TYR A 1 215 ? -4.577 -3.427 3.504 1.00 95.19 215 TYR A N 1
ATOM 1672 C CA . TYR A 1 215 ? -5.109 -3.748 4.822 1.00 95.19 215 TYR A CA 1
ATOM 1673 C C . TYR A 1 215 ? -5.322 -2.475 5.627 1.00 95.19 215 TYR A C 1
ATOM 1675 O O . TYR A 1 215 ? -4.364 -1.832 6.063 1.00 95.19 215 TYR A O 1
ATOM 1683 N N . GLY A 1 216 ? -6.592 -2.121 5.809 1.00 93.38 216 GLY A N 1
ATOM 1684 C CA . GLY A 1 216 ? -7.005 -0.972 6.607 1.00 93.38 216 GLY A CA 1
ATOM 1685 C C . GLY A 1 216 ? -6.919 -1.251 8.100 1.00 93.38 216 GLY A C 1
ATOM 1686 O O . GLY A 1 216 ? -7.249 -2.341 8.563 1.00 93.38 216 GLY A O 1
ATOM 1687 N N . TYR A 1 217 ? -6.516 -0.239 8.850 1.00 92.56 217 TYR A N 1
ATOM 1688 C CA . TYR A 1 217 ? -6.517 -0.195 10.300 1.00 92.56 217 TYR A CA 1
ATOM 1689 C C . TYR A 1 217 ? -7.802 0.468 10.809 1.00 92.56 217 TYR A C 1
ATOM 1691 O O . TYR A 1 217 ? -8.229 1.503 10.295 1.00 92.56 217 TYR A O 1
ATOM 1699 N N . ILE A 1 218 ? -8.402 -0.119 11.843 1.00 86.00 218 ILE A N 1
ATOM 1700 C CA . ILE A 1 218 ? -9.549 0.459 12.559 1.00 86.00 218 ILE A CA 1
ATOM 1701 C C . ILE A 1 218 ? -9.111 0.793 13.982 1.00 86.00 218 ILE A C 1
ATOM 1703 O O . ILE A 1 218 ? -9.125 1.950 14.392 1.00 86.00 218 ILE A O 1
ATOM 1707 N N . ASP A 1 219 ? -8.674 -0.223 14.720 1.00 84.44 219 ASP A N 1
ATOM 1708 C CA . ASP A 1 219 ? -8.066 -0.100 16.035 1.00 84.44 219 ASP A CA 1
ATOM 1709 C C . ASP A 1 219 ? -7.144 -1.307 16.300 1.00 84.44 219 ASP A C 1
ATOM 1711 O O . ASP A 1 219 ? -6.979 -2.184 15.453 1.00 84.44 219 ASP A O 1
ATOM 1715 N N . LYS A 1 220 ? -6.525 -1.352 17.484 1.00 80.12 220 LYS A N 1
ATOM 1716 C CA . LYS A 1 220 ? -5.621 -2.446 17.878 1.00 80.12 220 LYS A CA 1
ATOM 1717 C C . LYS A 1 220 ? -6.333 -3.765 18.198 1.00 80.12 220 LYS A C 1
ATOM 1719 O O . LYS A 1 220 ? -5.662 -4.789 18.281 1.00 80.12 220 LYS A O 1
ATOM 1724 N N . ASN A 1 221 ? -7.643 -3.729 18.439 1.00 81.56 221 ASN A N 1
ATOM 1725 C CA . ASN A 1 221 ? -8.412 -4.860 18.963 1.00 81.56 221 ASN A CA 1
ATOM 1726 C C . ASN A 1 221 ? -9.262 -5.548 17.885 1.00 81.56 221 ASN A C 1
ATOM 1728 O O . ASN A 1 221 ? -9.772 -6.638 18.121 1.00 81.56 221 ASN A O 1
ATOM 1732 N N . ASN A 1 222 ? -9.437 -4.913 16.729 1.00 82.75 222 ASN A N 1
ATOM 1733 C CA . ASN A 1 222 ? -10.143 -5.441 15.577 1.00 82.75 222 ASN A CA 1
ATOM 1734 C C . ASN A 1 222 ? -9.156 -5.972 14.539 1.00 82.75 222 ASN A C 1
ATOM 1736 O O . ASN A 1 222 ? -8.046 -5.461 14.374 1.00 82.75 222 ASN A O 1
ATOM 1740 N N . ASP A 1 223 ? -9.616 -6.965 13.784 1.00 87.19 223 ASP A N 1
ATOM 1741 C CA . ASP A 1 223 ? -8.885 -7.444 12.623 1.00 87.19 223 ASP A CA 1
ATOM 1742 C C . ASP A 1 223 ? -8.785 -6.349 11.546 1.00 87.19 223 ASP A C 1
ATOM 1744 O O . ASP A 1 223 ? -9.728 -5.563 11.364 1.00 87.19 223 ASP A O 1
ATOM 1748 N N . PRO A 1 224 ? -7.662 -6.291 10.806 1.00 90.81 224 PRO A N 1
ATOM 1749 C CA . PRO A 1 224 ? -7.515 -5.379 9.679 1.00 90.81 224 PRO A CA 1
ATOM 1750 C C . PRO A 1 224 ? -8.595 -5.615 8.622 1.00 90.81 224 PRO A C 1
ATOM 1752 O O . PRO A 1 224 ? -8.991 -6.754 8.392 1.00 90.81 224 PRO A O 1
ATOM 1755 N N . ILE A 1 225 ? -9.020 -4.562 7.921 1.00 91.75 225 ILE A N 1
ATOM 1756 C CA . ILE A 1 225 ? -9.955 -4.676 6.790 1.00 91.75 225 ILE A CA 1
ATOM 1757 C C . ILE A 1 225 ? -9.163 -5.118 5.555 1.00 91.75 225 ILE A C 1
ATOM 1759 O O . ILE A 1 225 ? -8.387 -4.305 5.043 1.00 91.75 225 ILE A O 1
ATOM 1763 N N . PRO A 1 226 ? -9.329 -6.354 5.051 1.00 92.69 226 PRO A N 1
ATOM 1764 C CA . PRO A 1 226 ? -8.613 -6.804 3.871 1.00 92.69 226 PRO A CA 1
ATOM 1765 C C . PRO A 1 226 ? -9.332 -6.338 2.604 1.00 92.69 226 PRO A C 1
ATOM 1767 O O . PRO A 1 226 ? -10.530 -6.553 2.436 1.00 92.69 226 PRO A O 1
ATOM 1770 N N . MET A 1 227 ? -8.584 -5.752 1.677 1.00 92.81 227 MET A N 1
ATOM 1771 C CA . MET A 1 227 ? -9.052 -5.396 0.343 1.00 92.81 227 MET A CA 1
ATOM 1772 C C . MET A 1 227 ? -8.044 -5.909 -0.672 1.00 92.81 227 MET A C 1
ATOM 1774 O O . MET A 1 227 ? -6.853 -5.640 -0.558 1.00 92.81 227 MET A O 1
ATOM 1778 N N . SER A 1 228 ? -8.494 -6.668 -1.667 1.00 92.12 228 SER A N 1
ATOM 1779 C CA . SER A 1 228 ? -7.588 -7.184 -2.691 1.00 92.12 228 SER A CA 1
ATOM 1780 C C . SER A 1 228 ? -8.224 -7.201 -4.064 1.00 92.12 228 SER A C 1
ATOM 1782 O O . SER A 1 228 ? -9.441 -7.315 -4.199 1.00 92.12 228 SER A O 1
ATOM 1784 N N . THR A 1 229 ? -7.388 -7.085 -5.087 1.00 92.50 229 THR A N 1
ATOM 1785 C CA . THR A 1 229 ? -7.823 -7.132 -6.478 1.00 92.50 229 THR A CA 1
ATOM 1786 C C . THR A 1 229 ? -6.698 -7.634 -7.374 1.00 92.50 229 THR A C 1
ATOM 1788 O O . THR A 1 229 ? -5.520 -7.409 -7.086 1.00 92.50 229 THR A O 1
ATOM 1791 N N . VAL A 1 230 ? -7.065 -8.330 -8.449 1.00 92.31 230 VAL A N 1
ATOM 1792 C CA . VAL A 1 230 ? -6.150 -8.765 -9.507 1.00 92.31 230 VAL A CA 1
ATOM 1793 C C . VAL A 1 230 ? -6.341 -7.849 -10.705 1.00 92.31 230 VAL A C 1
ATOM 1795 O O . VAL A 1 230 ? -7.468 -7.580 -11.116 1.00 92.31 230 VAL A O 1
ATOM 1798 N N . ILE A 1 231 ? -5.234 -7.360 -11.247 1.00 92.75 231 ILE A N 1
ATOM 1799 C CA . ILE A 1 231 ? -5.197 -6.322 -12.268 1.00 92.75 231 ILE A CA 1
ATOM 1800 C C . ILE A 1 231 ? -4.258 -6.779 -13.378 1.00 92.75 231 ILE A C 1
ATOM 1802 O O . ILE A 1 231 ? -3.206 -7.372 -13.121 1.00 92.75 231 ILE A O 1
ATOM 1806 N N . PHE A 1 232 ? -4.658 -6.492 -14.610 1.00 92.25 232 PHE A N 1
ATOM 1807 C CA . PHE A 1 232 ? -3.910 -6.801 -15.816 1.00 92.25 232 PHE A CA 1
ATOM 1808 C C . PHE A 1 232 ? -3.455 -5.491 -16.4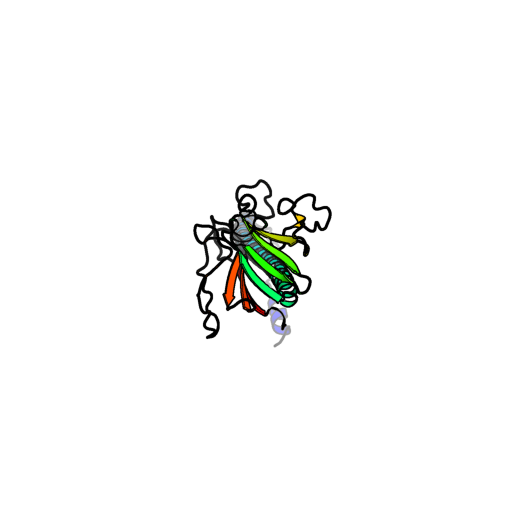54 1.00 92.25 232 PHE A C 1
ATOM 1810 O O . PHE A 1 232 ? -4.277 -4.616 -16.728 1.00 92.25 232 PHE A O 1
ATOM 1817 N N . ALA A 1 233 ? -2.152 -5.370 -16.671 1.00 91.06 233 ALA A N 1
ATOM 1818 C CA . ALA A 1 233 ? -1.555 -4.320 -17.474 1.00 91.06 233 ALA A CA 1
ATOM 1819 C C . ALA A 1 233 ? -1.900 -4.517 -18.959 1.00 91.06 233 ALA A C 1
ATOM 1821 O O . ALA A 1 233 ? -2.244 -5.622 -19.396 1.00 91.06 233 ALA A O 1
ATOM 1822 N N . ARG A 1 234 ? -1.819 -3.440 -19.741 1.00 88.00 234 ARG A N 1
ATOM 1823 C CA . ARG A 1 234 ? -2.231 -3.404 -21.147 1.00 88.00 234 ARG A CA 1
ATOM 1824 C C . ARG A 1 234 ? -1.464 -4.414 -22.009 1.00 88.00 234 ARG A C 1
ATOM 1826 O O . ARG A 1 234 ? -0.259 -4.565 -21.834 1.00 88.00 234 ARG A O 1
ATOM 1833 N N . SER A 1 235 ? -2.183 -5.014 -22.972 1.00 71.75 235 SER A N 1
ATOM 1834 C CA . SER A 1 235 ? -1.719 -5.560 -24.270 1.00 71.75 235 SER A CA 1
ATOM 1835 C C . SER A 1 235 ? -0.666 -4.675 -24.966 1.00 71.75 235 SER A C 1
ATOM 1837 O O . SER A 1 235 ? -1.014 -3.528 -25.227 1.00 71.75 235 SER A O 1
ATOM 1839 N N . GLU A 1 236 ? 0.538 -5.148 -25.295 1.00 63.06 236 GLU A N 1
ATOM 1840 C CA . GLU A 1 236 ? 1.379 -4.522 -26.324 1.00 63.06 236 GLU A CA 1
ATOM 1841 C C . GLU A 1 236 ? 0.803 -4.951 -27.672 1.00 63.06 236 GLU A C 1
ATOM 1843 O O . GLU A 1 236 ? 0.291 -6.102 -27.724 1.00 63.06 236 GLU A O 1
#

Secondary structure (DSSP, 8-state):
--HHHHHHHHTTS-----PPPPHHHHHHHHHHHHHHHHHHHHHHHHHHHHHHHHHHHHHHHHHHHHHHHHHHHHHHHEEEEEEE-TTT-TTS-TTT---SSEEEEEETTS-EEEEEEEE-TTSS--TT-SEEEEEEEE-TTSPEEP-TT--STTTSGGGEEEEEE--SSSPPPP--S-BTTB--TT---BS--TTS--SEEEEEETTTEEEEEEEE---SSSPPEEEEEEEE----